Protein AF-A0A7X7BZD9-F1 (afdb_monomer_lite)

Radius of gyration: 18.19 Å; chains: 1; bounding box: 47×53×39 Å

Structure (mmCIF, N/CA/C/O backbone):
data_AF-A0A7X7BZD9-F1
#
_entry.id   AF-A0A7X7BZD9-F1
#
loop_
_atom_site.group_PDB
_atom_site.id
_atom_site.type_symbol
_atom_site.label_atom_id
_atom_site.label_alt_id
_atom_site.label_comp_id
_atom_site.label_asym_id
_atom_site.label_entity_id
_atom_site.label_seq_id
_atom_site.pdbx_PDB_ins_code
_atom_site.Cartn_x
_atom_site.Cartn_y
_atom_site.Cartn_z
_atom_site.occupancy
_atom_site.B_iso_or_equiv
_atom_site.auth_seq_id
_atom_site.auth_comp_id
_atom_site.auth_asym_id
_atom_site.auth_atom_id
_atom_site.pdbx_PDB_model_num
ATOM 1 N N . MET A 1 1 ? -15.450 5.448 -8.451 1.00 58.38 1 MET A N 1
ATOM 2 C CA . MET A 1 1 ? -16.410 5.844 -7.377 1.00 58.38 1 MET A CA 1
ATOM 3 C C . MET A 1 1 ? -17.441 4.762 -7.072 1.00 58.38 1 MET A C 1
ATOM 5 O O . MET A 1 1 ? -17.764 4.602 -5.900 1.00 58.38 1 MET A O 1
ATOM 9 N N . ALA A 1 2 ? -17.947 4.033 -8.075 1.00 68.88 2 ALA A N 1
ATOM 10 C CA . ALA A 1 2 ? -18.807 2.867 -7.854 1.00 68.88 2 ALA A CA 1
ATOM 11 C C . ALA A 1 2 ? -18.083 1.758 -7.066 1.00 68.88 2 ALA A C 1
ATOM 13 O O . ALA A 1 2 ? -18.598 1.333 -6.043 1.00 68.88 2 ALA A O 1
ATOM 14 N N . GLN A 1 3 ? -16.845 1.409 -7.439 1.00 75.12 3 GLN A N 1
ATOM 15 C CA . GLN A 1 3 ? -16.060 0.352 -6.776 1.00 75.12 3 GLN A CA 1
ATOM 16 C C . GLN A 1 3 ? -15.849 0.572 -5.269 1.00 75.12 3 GLN A C 1
ATOM 18 O O . GLN A 1 3 ? -16.188 -0.306 -4.494 1.00 75.12 3 GLN A O 1
ATOM 23 N N . ILE A 1 4 ? -15.400 1.754 -4.817 1.00 77.69 4 ILE A N 1
ATOM 24 C CA . ILE A 1 4 ? -15.255 2.025 -3.366 1.00 77.69 4 ILE A CA 1
ATOM 25 C C . ILE A 1 4 ? -16.592 1.834 -2.633 1.00 77.69 4 ILE A C 1
ATOM 27 O O . ILE A 1 4 ? -16.620 1.267 -1.551 1.00 77.69 4 ILE A O 1
ATOM 31 N N . ARG A 1 5 ? -17.711 2.277 -3.225 1.00 79.94 5 ARG A N 1
ATOM 32 C CA . ARG A 1 5 ? -19.042 2.092 -2.621 1.00 79.94 5 ARG A CA 1
ATOM 33 C C . ARG A 1 5 ? -19.487 0.629 -2.610 1.00 79.94 5 ARG A C 1
ATOM 35 O O . ARG A 1 5 ? -20.261 0.269 -1.733 1.00 79.94 5 ARG A O 1
ATOM 42 N N . ILE A 1 6 ? -19.061 -0.170 -3.588 1.00 82.81 6 ILE A N 1
ATOM 43 C CA . ILE A 1 6 ? -19.308 -1.616 -3.630 1.00 82.81 6 ILE A CA 1
ATOM 44 C C . ILE A 1 6 ? -18.518 -2.284 -2.501 1.00 82.81 6 ILE A C 1
ATOM 46 O O . ILE A 1 6 ? -19.119 -2.957 -1.675 1.00 82.81 6 ILE A O 1
ATOM 50 N N . LEU A 1 7 ? -17.219 -1.990 -2.383 1.00 80.94 7 LEU A N 1
ATOM 51 C CA . LEU A 1 7 ? -16.361 -2.542 -1.329 1.00 80.94 7 LEU A CA 1
ATOM 52 C C . LEU A 1 7 ? -16.814 -2.144 0.086 1.00 80.94 7 LEU A C 1
ATOM 54 O O . LEU A 1 7 ? -16.695 -2.928 1.015 1.00 80.94 7 LEU A O 1
ATOM 58 N N . GLU A 1 8 ? -17.378 -0.948 0.272 1.00 77.75 8 GLU A N 1
ATOM 59 C CA . GLU A 1 8 ? -17.947 -0.536 1.567 1.00 77.75 8 GLU A CA 1
ATOM 60 C C . GLU A 1 8 ? -19.197 -1.324 1.973 1.00 77.75 8 GLU A C 1
ATOM 62 O O . GLU A 1 8 ? -19.512 -1.400 3.162 1.00 77.75 8 GLU A O 1
ATOM 67 N N . LYS A 1 9 ? -19.937 -1.851 0.995 1.00 83.06 9 LYS A N 1
ATOM 68 C CA . LYS A 1 9 ? -21.140 -2.652 1.233 1.00 83.06 9 LYS A CA 1
ATOM 69 C C . LYS A 1 9 ? -20.822 -4.121 1.466 1.00 83.06 9 LYS A C 1
ATOM 71 O O . LYS A 1 9 ? -21.737 -4.859 1.821 1.00 83.06 9 LYS A O 1
ATOM 76 N N . GLU A 1 10 ? -19.572 -4.529 1.266 1.00 84.25 10 GLU A N 1
ATOM 77 C CA . GLU A 1 10 ? -19.201 -5.914 1.474 1.00 84.25 10 GLU A CA 1
ATOM 78 C C . GLU A 1 10 ? -19.194 -6.311 2.946 1.00 84.25 10 GLU A C 1
ATOM 80 O O . GLU A 1 10 ? -18.841 -5.523 3.830 1.00 84.25 10 GLU A O 1
ATOM 85 N N . SER A 1 11 ? -19.572 -7.563 3.203 1.00 86.12 11 SER A N 1
ATOM 86 C CA . SER A 1 11 ? -19.553 -8.137 4.553 1.00 86.12 11 SER A CA 1
ATOM 87 C C . SER A 1 11 ? -18.172 -8.650 4.960 1.00 86.12 11 SER A C 1
ATOM 89 O O . SER A 1 11 ? -17.937 -8.922 6.137 1.00 86.12 11 SER A O 1
ATOM 91 N N . ALA A 1 12 ? -17.252 -8.793 4.002 1.00 91.31 12 ALA A N 1
ATOM 92 C CA . ALA A 1 12 ? -15.887 -9.214 4.274 1.00 91.31 12 ALA A CA 1
ATOM 93 C C . ALA A 1 12 ? -15.144 -8.175 5.135 1.00 91.31 12 ALA A C 1
ATOM 95 O O . ALA A 1 12 ? -15.225 -6.966 4.914 1.00 91.31 12 ALA A O 1
ATOM 96 N N . LYS A 1 13 ? -14.379 -8.659 6.122 1.00 92.38 13 LYS A N 1
ATOM 97 C CA . LYS A 1 13 ? -13.553 -7.811 6.999 1.00 92.38 13 LYS A CA 1
ATOM 98 C C . LYS A 1 13 ? -12.464 -7.075 6.217 1.00 92.38 13 LYS A C 1
ATOM 100 O O . LYS A 1 13 ? -12.200 -5.901 6.468 1.00 92.38 13 LYS A O 1
ATOM 105 N N . ASN A 1 14 ? -11.836 -7.783 5.285 1.00 94.94 14 ASN A N 1
ATOM 106 C CA . ASN A 1 14 ? -10.799 -7.259 4.413 1.00 94.94 14 ASN A CA 1
ATOM 107 C C . ASN A 1 14 ? -11.339 -7.195 2.990 1.00 94.94 14 ASN A C 1
ATOM 109 O O . ASN A 1 14 ? -12.112 -8.056 2.572 1.00 94.94 14 ASN A O 1
ATOM 113 N N . VAL A 1 15 ? -10.908 -6.183 2.253 1.00 94.88 15 VAL A N 1
ATOM 114 C CA . VAL A 1 15 ? -11.287 -5.955 0.864 1.00 94.88 15 VAL A CA 1
ATOM 115 C C . VAL A 1 15 ? -10.041 -5.794 0.012 1.00 94.88 15 VAL A C 1
ATOM 117 O O . VAL A 1 15 ? -9.004 -5.316 0.480 1.00 94.88 15 VAL A O 1
ATOM 120 N N . TYR A 1 16 ? -10.169 -6.168 -1.254 1.00 94.44 16 TYR A N 1
ATOM 121 C CA . TYR A 1 16 ? -9.107 -6.065 -2.237 1.00 94.44 16 TYR A CA 1
ATOM 122 C C . TYR A 1 16 ? -9.576 -5.240 -3.431 1.00 94.44 16 TYR A C 1
ATOM 124 O O . TYR A 1 16 ? -10.654 -5.482 -3.974 1.00 94.44 16 TYR A O 1
ATOM 132 N N . PHE A 1 17 ? -8.778 -4.251 -3.817 1.00 93.19 17 PHE A N 1
ATOM 133 C CA . PHE A 1 17 ? -8.928 -3.542 -5.076 1.00 93.19 17 PHE A CA 1
ATOM 134 C C . PHE A 1 17 ? -7.879 -4.085 -6.043 1.00 93.19 17 PHE A C 1
ATOM 136 O O . PHE A 1 17 ? -6.693 -4.084 -5.720 1.00 93.19 17 PHE A O 1
ATOM 143 N N . SER A 1 18 ? -8.330 -4.529 -7.212 1.00 90.94 18 SER A N 1
ATOM 144 C CA . SER A 1 18 ? -7.484 -5.059 -8.278 1.00 90.94 18 SER A CA 1
ATOM 145 C C . SER A 1 18 ? -7.665 -4.223 -9.532 1.00 90.94 18 SER A C 1
ATOM 147 O O . SER A 1 18 ? -8.798 -3.896 -9.896 1.00 90.94 18 SER A O 1
ATOM 149 N N . GLU A 1 19 ? -6.558 -3.902 -10.185 1.00 90.19 19 GLU A N 1
ATOM 150 C CA . GLU A 1 19 ? -6.539 -3.570 -11.608 1.00 90.19 19 GLU A CA 1
ATOM 151 C C . GLU A 1 19 ? -6.590 -4.877 -12.427 1.00 90.19 19 GLU A C 1
ATOM 153 O O . GLU A 1 19 ? -6.430 -5.972 -11.875 1.00 90.19 19 GLU A O 1
ATOM 158 N N . ASP A 1 20 ? -6.914 -4.779 -13.714 1.00 89.56 20 ASP A N 1
ATOM 159 C CA . ASP A 1 20 ? -7.098 -5.909 -14.639 1.00 89.56 20 ASP A CA 1
ATOM 160 C C . ASP A 1 20 ? -5.796 -6.363 -15.322 1.00 89.56 20 ASP A C 1
ATOM 162 O O . ASP A 1 20 ? -5.790 -7.339 -16.067 1.00 89.56 20 ASP A O 1
ATOM 166 N N . ASP A 1 21 ? -4.684 -5.692 -15.028 1.00 89.19 21 ASP A N 1
ATOM 167 C CA . ASP A 1 21 ? -3.367 -5.878 -15.637 1.00 89.19 21 ASP A CA 1
ATOM 168 C C . ASP A 1 21 ? -2.317 -6.436 -14.655 1.00 89.19 21 ASP A C 1
ATOM 170 O O . ASP A 1 21 ? -1.112 -6.254 -14.845 1.00 89.19 21 ASP A O 1
ATOM 174 N N . TYR A 1 22 ? -2.762 -7.142 -13.609 1.00 90.19 22 TYR A N 1
ATOM 175 C CA . TYR A 1 22 ? -1.898 -7.794 -12.623 1.00 90.19 22 TYR A CA 1
ATOM 176 C C . TYR A 1 22 ? -1.909 -9.319 -12.745 1.00 90.19 22 TYR A C 1
ATOM 178 O O . TYR A 1 22 ? -2.960 -9.945 -12.881 1.00 90.19 22 TYR A O 1
ATOM 186 N N . TYR A 1 23 ? -0.731 -9.921 -12.591 1.00 89.62 23 TYR A N 1
ATOM 187 C CA . TYR A 1 23 ? -0.554 -11.363 -12.440 1.00 89.62 23 TYR A CA 1
ATOM 188 C C . TYR A 1 23 ? 0.074 -11.692 -11.094 1.00 89.62 23 TYR A C 1
ATOM 190 O O . TYR A 1 23 ? 1.052 -11.066 -10.695 1.00 89.62 23 TYR A O 1
ATOM 198 N N . TYR A 1 24 ? -0.467 -12.683 -10.396 1.00 91.25 24 TYR A N 1
ATOM 199 C CA . TYR A 1 24 ? -0.154 -12.952 -8.996 1.00 91.25 24 TYR A CA 1
ATOM 200 C C . TYR A 1 24 ? 0.584 -14.270 -8.828 1.00 91.25 24 TYR A C 1
ATOM 202 O O . TYR A 1 24 ? 0.243 -15.259 -9.471 1.00 91.25 24 TYR A O 1
ATOM 210 N N . LYS A 1 25 ? 1.521 -14.307 -7.879 1.00 91.88 25 LYS A N 1
ATOM 211 C CA . LYS A 1 25 ? 1.990 -15.576 -7.322 1.00 91.88 25 LYS A CA 1
ATOM 212 C C . LYS A 1 25 ? 0.838 -16.329 -6.640 1.00 91.88 25 LYS A C 1
ATOM 214 O O . LYS A 1 25 ? -0.039 -15.664 -6.071 1.00 91.88 25 LYS A O 1
ATOM 219 N N . PRO A 1 26 ? 0.864 -17.673 -6.603 1.00 92.12 26 PRO A N 1
ATOM 220 C CA . PRO A 1 26 ? -0.171 -18.471 -5.942 1.00 92.12 26 PRO A CA 1
ATOM 221 C C . PRO A 1 26 ? -0.456 -18.036 -4.494 1.00 92.12 26 PRO A C 1
ATOM 223 O O . PRO A 1 26 ? -1.610 -17.934 -4.084 1.00 92.12 26 PRO A O 1
ATOM 226 N N . GLU A 1 27 ? 0.586 -17.699 -3.733 1.00 94.56 27 GLU A N 1
ATOM 227 C CA . GLU A 1 27 ? 0.500 -17.296 -2.327 1.00 94.56 27 GLU A CA 1
ATOM 228 C C . GLU A 1 27 ? 0.250 -15.791 -2.103 1.00 94.56 27 GLU A C 1
ATOM 230 O O . GLU A 1 27 ? 0.171 -15.342 -0.958 1.00 94.56 27 GLU A O 1
ATOM 235 N N . ALA A 1 28 ? 0.124 -14.975 -3.158 1.00 95.31 28 ALA A N 1
ATOM 236 C CA . ALA A 1 28 ? 0.143 -13.512 -3.043 1.00 95.31 28 ALA A CA 1
ATOM 237 C C . ALA A 1 28 ? -0.968 -12.950 -2.139 1.00 95.31 28 ALA A C 1
ATOM 239 O O . ALA A 1 28 ? -0.718 -12.087 -1.292 1.00 95.31 28 ALA A O 1
ATOM 240 N N . LEU A 1 29 ? -2.204 -13.432 -2.310 1.00 96.25 29 LEU A N 1
ATOM 241 C CA . LEU A 1 29 ? -3.346 -12.988 -1.506 1.00 96.25 29 LEU A CA 1
ATOM 242 C C . LEU A 1 29 ? -3.219 -13.450 -0.051 1.00 96.25 29 LEU A C 1
ATOM 244 O O . LEU A 1 29 ? -3.520 -12.676 0.856 1.00 96.25 29 LEU A O 1
ATOM 248 N N . GLU A 1 30 ? -2.743 -14.676 0.179 1.00 96.81 30 GLU A N 1
ATOM 249 C CA . GLU A 1 30 ? -2.520 -15.216 1.523 1.00 96.81 30 GLU A CA 1
ATOM 250 C C . GLU A 1 30 ? -1.449 -14.411 2.267 1.00 96.81 30 GLU A C 1
ATOM 252 O O . GLU A 1 30 ? -1.690 -13.958 3.386 1.00 96.81 30 GLU A O 1
ATOM 257 N N . ALA A 1 31 ? -0.321 -14.132 1.610 1.00 97.31 31 ALA A N 1
ATOM 258 C CA . ALA A 1 31 ? 0.756 -13.317 2.158 1.00 97.31 31 ALA A CA 1
ATOM 259 C C . ALA A 1 31 ? 0.285 -11.901 2.531 1.00 97.31 31 ALA A C 1
ATOM 261 O O . ALA A 1 31 ? 0.603 -11.397 3.610 1.00 97.31 31 ALA A O 1
ATOM 262 N N . MET A 1 32 ? -0.511 -11.260 1.666 1.00 97.88 32 MET A N 1
ATOM 263 C CA . MET A 1 32 ? -1.096 -9.946 1.952 1.00 97.88 32 MET A CA 1
ATOM 264 C C . MET A 1 32 ? -2.083 -9.989 3.124 1.00 97.88 32 MET A C 1
ATOM 266 O O . MET A 1 32 ? -2.055 -9.094 3.970 1.00 97.88 32 MET A O 1
ATOM 270 N N . MET A 1 33 ? -2.938 -11.014 3.204 1.00 96.88 33 MET A N 1
ATOM 271 C CA . MET A 1 33 ? -3.889 -11.174 4.310 1.00 96.88 33 MET A CA 1
ATOM 272 C C . MET A 1 33 ? -3.187 -11.424 5.649 1.00 96.88 33 MET A C 1
ATOM 274 O O . MET A 1 33 ? -3.571 -10.816 6.652 1.00 96.88 33 MET A O 1
ATOM 278 N N . ASP A 1 34 ? -2.160 -12.280 5.663 1.00 96.62 34 ASP A N 1
ATOM 279 C CA . ASP A 1 34 ? -1.327 -12.551 6.839 1.00 96.62 34 ASP A CA 1
ATOM 280 C C . ASP A 1 34 ? -0.691 -11.258 7.351 1.00 96.62 34 ASP A C 1
ATOM 282 O O . ASP A 1 34 ? -0.855 -10.895 8.518 1.00 96.62 34 ASP A O 1
ATOM 286 N N . PHE A 1 35 ? -0.063 -10.485 6.463 1.00 97.38 35 PHE A N 1
ATOM 287 C CA . PHE A 1 35 ? 0.595 -9.245 6.857 1.00 97.38 35 PHE A CA 1
ATOM 288 C C . PHE A 1 35 ? -0.390 -8.152 7.302 1.00 97.38 35 PHE A C 1
ATOM 290 O O . PHE A 1 35 ? -0.139 -7.456 8.290 1.00 97.38 35 PHE A O 1
ATOM 297 N N . LEU A 1 36 ? -1.550 -8.034 6.644 1.00 96.88 36 LEU A N 1
ATOM 298 C CA . LEU A 1 36 ? -2.609 -7.085 7.011 1.00 96.88 36 LEU A CA 1
ATOM 299 C C . LEU A 1 36 ? -3.231 -7.386 8.390 1.00 96.88 36 LEU A C 1
ATOM 301 O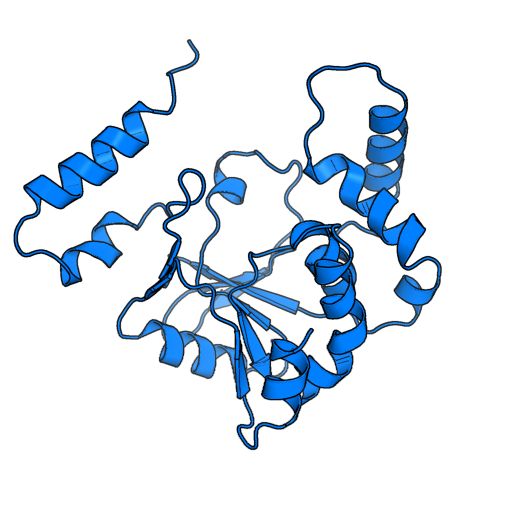 O . LEU A 1 36 ? -3.830 -6.503 9.004 1.00 96.88 36 LEU A O 1
ATOM 305 N N . SER A 1 37 ? -3.075 -8.605 8.922 1.00 94.75 37 SER A N 1
ATOM 306 C CA . SER A 1 37 ? -3.522 -8.941 10.283 1.00 94.75 37 SER A CA 1
ATOM 307 C C . SER A 1 37 ? -2.783 -8.146 11.376 1.00 94.75 37 SER A C 1
ATOM 309 O O . SER A 1 37 ? -3.291 -7.985 12.494 1.00 94.75 37 SER A O 1
ATOM 311 N N . ASN A 1 38 ? -1.612 -7.587 11.055 1.00 92.31 38 ASN A N 1
ATOM 312 C CA . ASN A 1 38 ? -0.865 -6.700 11.932 1.00 92.31 38 ASN A CA 1
ATOM 313 C C . ASN A 1 38 ? -1.581 -5.347 12.080 1.00 92.31 38 ASN A C 1
ATOM 315 O O . ASN A 1 38 ? -1.682 -4.572 11.135 1.00 92.31 38 ASN A O 1
ATOM 319 N N . LYS A 1 39 ? -1.984 -4.993 13.310 1.00 86.56 39 LYS A N 1
ATOM 320 C CA . LYS A 1 39 ? -2.710 -3.742 13.623 1.00 86.56 39 LYS A CA 1
ATOM 321 C C . LYS A 1 39 ? -1.979 -2.445 13.232 1.00 86.56 39 LYS A C 1
ATOM 323 O O . LYS A 1 39 ? -2.582 -1.377 13.288 1.00 86.56 39 LYS A O 1
ATOM 328 N N . LYS A 1 40 ? -0.685 -2.506 12.901 1.00 90.75 40 LYS A N 1
ATOM 329 C CA . LYS A 1 40 ? 0.108 -1.359 12.424 1.00 90.75 40 LYS A CA 1
ATOM 330 C C . LYS A 1 40 ? 0.032 -1.152 10.906 1.00 90.75 40 LYS A C 1
ATOM 332 O O . LYS A 1 40 ? 0.614 -0.185 10.419 1.00 90.75 40 LYS A O 1
ATOM 337 N N . VAL A 1 41 ? -0.629 -2.050 10.177 1.00 96.38 41 VAL A N 1
ATOM 338 C CA . VAL A 1 41 ? -0.712 -2.063 8.715 1.00 96.38 41 VAL A CA 1
ATOM 339 C C . VAL A 1 41 ? -2.108 -1.621 8.288 1.00 96.38 41 VAL A C 1
ATOM 341 O O . VAL A 1 41 ? -3.109 -2.202 8.692 1.00 96.38 41 VAL A O 1
ATOM 344 N N . ASP A 1 42 ? -2.173 -0.571 7.471 1.00 97.94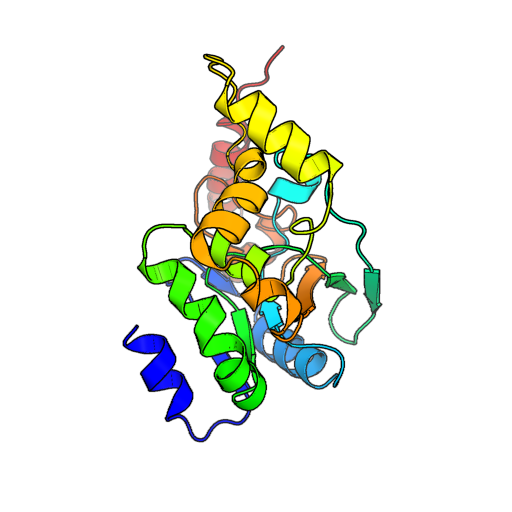 42 ASP A N 1
ATOM 345 C CA . ASP A 1 42 ? -3.433 -0.042 6.940 1.00 97.94 42 ASP A CA 1
ATOM 346 C C . ASP A 1 42 ? -3.704 -0.541 5.524 1.00 97.94 42 ASP A C 1
ATOM 348 O O . ASP A 1 42 ? -4.819 -0.959 5.211 1.00 97.94 42 ASP A O 1
ATOM 352 N N . PHE A 1 43 ? -2.682 -0.495 4.672 1.00 98.19 43 PHE A N 1
ATOM 353 C CA . PHE A 1 43 ? -2.751 -0.902 3.277 1.00 98.19 43 PHE A CA 1
ATOM 354 C C . PHE A 1 43 ? -1.555 -1.769 2.907 1.00 98.19 43 PHE A C 1
ATOM 356 O O . PHE A 1 43 ? -0.426 -1.500 3.332 1.00 98.19 43 PHE A O 1
ATOM 363 N N . VAL A 1 44 ? -1.801 -2.756 2.051 1.00 97.69 44 VAL A N 1
ATOM 364 C CA . VAL A 1 44 ? -0.765 -3.578 1.418 1.00 97.69 44 VAL A CA 1
ATOM 365 C C . VAL A 1 44 ? -0.983 -3.606 -0.091 1.00 97.69 44 VAL A C 1
ATOM 367 O O . VAL A 1 44 ? -2.117 -3.649 -0.554 1.00 97.69 44 VAL A O 1
ATOM 370 N N . THR A 1 45 ? 0.090 -3.558 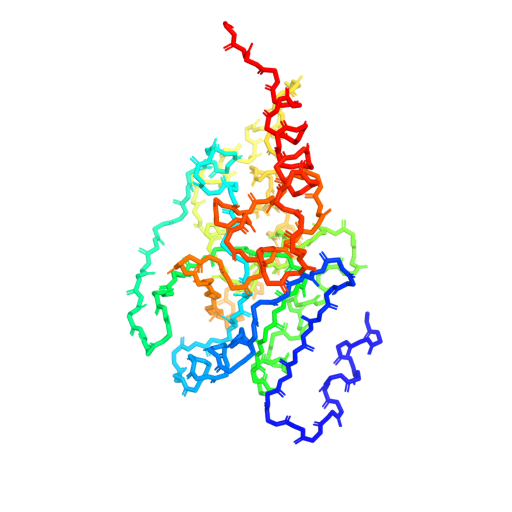-0.867 1.00 96.88 45 THR A N 1
ATOM 371 C CA . THR A 1 45 ? 0.089 -3.718 -2.330 1.00 96.88 45 THR A CA 1
ATOM 372 C C . THR A 1 45 ? 0.916 -4.948 -2.692 1.00 96.88 45 THR A C 1
ATOM 374 O O . THR A 1 45 ? 1.850 -5.244 -1.952 1.00 96.88 45 THR A O 1
ATOM 377 N N . PRO A 1 46 ? 0.630 -5.671 -3.788 1.00 95.62 46 PRO A N 1
ATOM 378 C CA . PRO A 1 46 ? 1.388 -6.867 -4.156 1.00 95.62 46 PRO A CA 1
ATOM 379 C C . PRO A 1 46 ? 2.696 -6.570 -4.914 1.00 95.62 46 PRO A C 1
ATOM 381 O O . PRO A 1 46 ? 3.521 -7.470 -5.060 1.00 95.62 46 PRO A O 1
ATOM 384 N N . LEU A 1 47 ? 2.882 -5.344 -5.418 1.00 92.62 47 LEU A N 1
ATOM 385 C CA . LEU A 1 47 ? 3.990 -4.991 -6.312 1.00 92.62 47 LEU A CA 1
ATOM 386 C C . LEU A 1 47 ? 5.140 -4.289 -5.584 1.00 92.62 47 LEU A C 1
ATOM 388 O O . LEU A 1 47 ? 4.922 -3.256 -4.948 1.00 92.62 47 LEU A O 1
ATOM 392 N N . ASP A 1 48 ? 6.362 -4.804 -5.748 1.00 90.69 48 ASP A N 1
ATOM 393 C CA . ASP A 1 48 ? 7.598 -4.065 -5.451 1.00 90.69 48 ASP A CA 1
ATOM 394 C C . ASP A 1 48 ? 7.947 -3.151 -6.635 1.00 90.69 48 ASP A C 1
ATOM 396 O O . ASP A 1 48 ? 8.456 -3.610 -7.659 1.00 90.69 48 ASP A O 1
ATOM 400 N N . HIS A 1 49 ? 7.631 -1.858 -6.520 1.00 83.88 49 HIS A N 1
ATOM 401 C CA . HIS A 1 49 ? 7.730 -0.929 -7.649 1.00 83.88 49 HIS A CA 1
ATOM 402 C C . HIS A 1 49 ? 9.189 -0.674 -8.093 1.00 83.88 49 HIS A C 1
ATOM 404 O O . HIS A 1 49 ? 10.007 -0.224 -7.280 1.00 83.88 49 HIS A O 1
ATOM 410 N N . PRO A 1 50 ? 9.532 -0.874 -9.387 1.00 77.12 50 PRO A N 1
ATOM 411 C CA . PRO A 1 50 ? 10.891 -0.657 -9.903 1.00 77.12 50 PRO A CA 1
ATOM 412 C C . PRO A 1 50 ? 11.379 0.793 -9.831 1.00 77.12 50 PRO A C 1
ATOM 414 O O . PRO A 1 50 ? 12.584 1.047 -9.751 1.00 77.12 50 PRO A O 1
ATOM 417 N N . ASP A 1 51 ? 10.453 1.755 -9.866 1.00 73.69 51 ASP A N 1
ATOM 418 C CA . ASP A 1 51 ? 10.728 3.198 -9.843 1.00 73.69 51 ASP A CA 1
ATOM 419 C C . ASP A 1 51 ? 11.568 3.627 -8.625 1.00 73.69 51 ASP A C 1
ATOM 421 O O . ASP A 1 51 ? 12.348 4.585 -8.706 1.00 73.69 51 ASP A O 1
ATOM 425 N N . ARG A 1 52 ? 11.482 2.861 -7.530 1.00 73.44 52 ARG A N 1
ATOM 426 C CA . ARG A 1 52 ? 12.292 3.016 -6.320 1.00 73.44 52 ARG A CA 1
ATOM 427 C C . ARG A 1 52 ? 13.758 2.660 -6.503 1.00 73.44 52 ARG A C 1
ATOM 429 O O . ARG A 1 52 ? 14.598 3.239 -5.828 1.00 73.44 52 ARG A O 1
ATOM 436 N N . TYR A 1 53 ? 14.097 1.730 -7.381 1.00 75.75 53 TYR A N 1
ATOM 437 C CA . TYR A 1 53 ? 15.490 1.315 -7.570 1.00 75.75 53 TYR A CA 1
ATOM 438 C C . TYR A 1 53 ? 16.181 2.123 -8.670 1.00 75.75 53 TYR A C 1
ATOM 440 O O . TYR A 1 53 ? 17.397 2.282 -8.657 1.00 75.75 53 TYR A O 1
ATOM 448 N N . ILE A 1 54 ? 15.399 2.680 -9.598 1.00 66.56 54 ILE A N 1
ATOM 449 C CA . ILE A 1 54 ? 15.901 3.343 -10.811 1.00 66.56 54 ILE A CA 1
ATOM 450 C C . ILE A 1 54 ? 16.058 4.870 -10.609 1.00 66.56 54 ILE A C 1
ATOM 452 O O . ILE A 1 54 ? 16.455 5.592 -11.518 1.00 66.56 54 ILE A O 1
ATOM 456 N N . GLY A 1 55 ? 15.774 5.396 -9.410 1.00 56.62 55 GLY A N 1
ATOM 457 C CA . GLY A 1 55 ? 15.979 6.815 -9.083 1.00 56.62 55 GLY A CA 1
ATOM 458 C C . GLY A 1 55 ? 14.983 7.774 -9.750 1.00 56.62 55 GLY A C 1
ATOM 459 O O . GLY A 1 55 ? 15.213 8.981 -9.785 1.00 56.62 55 GLY A O 1
ATOM 460 N N . ALA A 1 56 ? 13.852 7.271 -10.259 1.00 52.97 56 ALA A N 1
ATOM 461 C CA . ALA A 1 56 ? 12.850 8.089 -10.949 1.00 52.97 56 ALA A CA 1
ATOM 462 C C . ALA A 1 56 ? 12.123 9.079 -10.009 1.00 52.97 56 ALA A C 1
ATOM 464 O O . ALA A 1 56 ? 11.563 10.082 -10.465 1.00 52.97 56 ALA A O 1
ATOM 465 N N . VAL A 1 57 ? 12.153 8.826 -8.692 1.00 54.03 57 VAL A N 1
ATOM 466 C CA . VAL A 1 57 ? 11.456 9.612 -7.662 1.00 54.03 57 VAL A CA 1
ATOM 467 C C . VAL A 1 57 ? 12.431 10.059 -6.562 1.00 54.03 57 VAL A C 1
ATOM 469 O O . VAL A 1 57 ? 12.498 9.494 -5.474 1.00 54.03 57 VAL A O 1
ATOM 472 N N . GLU A 1 58 ? 13.200 11.120 -6.811 1.00 57.34 58 GLU A N 1
ATOM 473 C CA . GLU A 1 58 ? 14.132 11.659 -5.810 1.00 57.34 58 GLU A CA 1
ATOM 474 C C . GLU A 1 58 ? 13.477 12.530 -4.718 1.00 57.34 58 GLU A C 1
ATOM 476 O O . GLU A 1 58 ? 12.600 13.356 -5.011 1.00 57.34 58 GLU A O 1
ATOM 481 N N . PRO A 1 59 ? 14.011 12.520 -3.478 1.00 56.16 59 PRO A N 1
ATOM 482 C CA . PRO A 1 59 ? 14.558 11.363 -2.765 1.00 56.16 59 PRO A CA 1
ATOM 483 C C . PRO A 1 59 ? 13.438 10.486 -2.194 1.00 56.16 59 PRO A C 1
ATOM 485 O O . PRO A 1 59 ? 12.462 11.001 -1.640 1.00 56.16 59 PRO A O 1
ATOM 488 N N . ILE A 1 60 ? 13.614 9.172 -2.298 1.00 63.53 60 ILE A N 1
ATOM 489 C CA . ILE A 1 60 ? 12.738 8.154 -1.708 1.00 63.53 60 ILE A CA 1
ATOM 490 C C . ILE A 1 60 ? 12.590 8.449 -0.215 1.00 63.53 60 ILE A C 1
ATOM 492 O O . ILE A 1 60 ? 13.574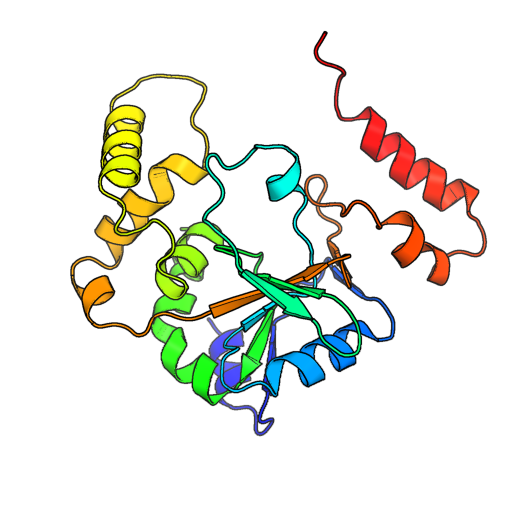 8.736 0.476 1.00 63.53 60 ILE A O 1
ATOM 496 N N . ALA A 1 61 ? 11.355 8.447 0.290 1.00 67.44 61 ALA A N 1
ATOM 497 C CA . ALA A 1 61 ? 11.142 8.672 1.714 1.00 67.44 61 ALA A CA 1
ATOM 498 C C . ALA A 1 61 ? 11.859 7.582 2.528 1.00 67.44 61 ALA A C 1
ATOM 500 O O . ALA A 1 61 ? 11.902 6.425 2.112 1.00 67.44 61 ALA A O 1
ATOM 501 N N . LYS A 1 62 ? 12.377 7.928 3.718 1.00 77.19 62 LYS A N 1
ATOM 502 C CA . LYS A 1 62 ? 12.873 6.908 4.656 1.00 77.19 62 LYS A CA 1
ATOM 503 C C . LYS A 1 62 ? 11.807 5.821 4.814 1.00 77.19 62 LYS A C 1
ATOM 505 O O . LYS A 1 62 ? 10.632 6.147 5.046 1.00 77.19 62 LYS A O 1
ATOM 510 N N . SER A 1 63 ? 12.241 4.574 4.671 1.00 85.25 63 SER A N 1
ATOM 511 C CA . SER A 1 63 ? 11.399 3.398 4.808 1.00 85.25 63 SER A CA 1
ATOM 512 C C . SER A 1 63 ? 11.883 2.493 5.941 1.00 85.25 63 SER A C 1
ATOM 514 O O . SER A 1 63 ? 13.059 2.458 6.296 1.00 85.25 63 SER A O 1
ATOM 516 N N . SER A 1 64 ? 10.933 1.820 6.563 1.00 92.12 64 SER A N 1
ATOM 517 C CA . SER A 1 64 ? 11.040 0.745 7.524 1.00 92.12 64 SER A CA 1
ATOM 518 C C . SER A 1 64 ? 10.765 -0.570 6.810 1.00 92.12 64 SER A C 1
ATOM 520 O O . SER A 1 64 ? 9.989 -0.631 5.855 1.00 92.12 64 SER A O 1
ATOM 522 N N . VAL A 1 65 ? 11.393 -1.626 7.312 1.00 94.62 65 VAL A N 1
ATOM 523 C CA . VAL A 1 65 ? 11.190 -2.991 6.838 1.00 94.62 65 VAL A CA 1
ATOM 524 C C . VAL A 1 65 ? 10.634 -3.822 7.986 1.00 94.62 65 VAL A C 1
ATOM 526 O O . VAL A 1 65 ? 11.101 -3.709 9.119 1.00 94.62 65 VAL A O 1
ATOM 529 N N . MET A 1 66 ? 9.627 -4.639 7.697 1.00 95.69 66 MET A N 1
ATOM 530 C CA . MET A 1 66 ? 9.094 -5.655 8.597 1.00 95.69 66 MET A CA 1
ATOM 531 C C . MET A 1 66 ? 9.318 -7.034 7.988 1.00 95.69 66 MET A C 1
ATOM 533 O O . MET A 1 66 ? 9.106 -7.238 6.796 1.00 95.69 66 MET A O 1
ATOM 537 N N . ILE A 1 67 ? 9.736 -7.984 8.814 1.00 94.56 67 ILE A N 1
ATOM 538 C CA . ILE A 1 67 ? 9.901 -9.384 8.424 1.00 94.56 67 ILE A CA 1
ATOM 539 C C . ILE A 1 67 ? 8.604 -10.116 8.776 1.00 94.56 67 ILE A C 1
ATOM 541 O O . ILE A 1 67 ? 8.059 -9.913 9.862 1.00 94.56 67 ILE A O 1
ATOM 545 N N . SER A 1 68 ? 8.097 -10.933 7.854 1.00 92.56 68 SER A N 1
ATOM 546 C CA . SER A 1 68 ? 6.887 -11.744 8.036 1.00 92.56 68 SER A CA 1
ATOM 547 C C . SER A 1 68 ? 7.129 -13.185 7.583 1.00 92.56 68 SER A C 1
ATOM 549 O O . SER A 1 68 ? 8.230 -13.519 7.149 1.00 92.56 68 SER A O 1
ATOM 551 N N . ARG A 1 69 ? 6.095 -14.029 7.660 1.00 93.06 69 ARG A N 1
ATOM 552 C CA . ARG A 1 69 ? 6.155 -15.439 7.261 1.00 93.06 69 ARG A CA 1
ATOM 553 C C . ARG A 1 69 ? 6.507 -15.643 5.782 1.00 93.06 69 ARG A C 1
ATOM 555 O O . ARG A 1 69 ? 7.264 -16.556 5.479 1.00 93.06 69 ARG A O 1
ATOM 562 N N . TYR A 1 70 ? 5.944 -14.833 4.885 1.00 94.12 70 TYR A N 1
ATOM 563 C CA . TYR A 1 70 ? 6.042 -15.058 3.433 1.00 94.12 70 TYR A CA 1
ATOM 564 C C . TYR A 1 70 ? 7.175 -14.262 2.787 1.00 94.12 70 TYR A C 1
ATOM 566 O O . TYR A 1 70 ? 7.859 -14.753 1.894 1.00 94.12 70 TYR A O 1
ATOM 574 N N . CYS A 1 71 ? 7.376 -13.019 3.223 1.00 94.38 71 CYS A N 1
ATOM 575 C CA . CYS A 1 71 ? 8.398 -12.137 2.670 1.00 94.38 71 CYS A CA 1
ATOM 576 C C . CYS A 1 71 ? 8.750 -10.998 3.634 1.00 94.38 71 CYS A C 1
ATOM 578 O O . CYS A 1 71 ? 8.188 -10.860 4.730 1.00 94.38 71 CYS A O 1
ATOM 580 N N . HIS A 1 72 ? 9.678 -10.147 3.206 1.00 96.19 72 HIS A N 1
ATOM 581 C CA . HIS A 1 72 ? 9.886 -8.849 3.831 1.00 96.19 72 HIS A CA 1
ATOM 582 C C . HIS A 1 72 ? 8.885 -7.843 3.270 1.00 96.19 72 HIS A C 1
ATOM 584 O O . HIS A 1 72 ? 8.498 -7.918 2.108 1.00 96.19 72 HIS A O 1
ATOM 590 N N . TRP A 1 73 ? 8.483 -6.889 4.096 1.00 96.62 73 TRP A N 1
ATOM 591 C CA . TRP A 1 73 ? 7.573 -5.816 3.727 1.00 96.62 73 TRP A CA 1
ATOM 592 C C . TRP A 1 73 ? 8.251 -4.487 3.971 1.00 96.62 73 TRP A C 1
ATOM 594 O O . TRP A 1 73 ? 8.840 -4.273 5.028 1.00 96.62 73 TRP A O 1
ATOM 604 N N . ARG A 1 74 ? 8.142 -3.576 3.015 1.00 94.50 74 ARG A N 1
ATOM 605 C CA . ARG A 1 74 ? 8.688 -2.224 3.107 1.00 94.50 74 ARG A CA 1
ATOM 606 C C . ARG A 1 74 ? 7.558 -1.213 3.100 1.00 94.50 74 ARG A C 1
ATOM 608 O O . ARG A 1 74 ? 6.651 -1.323 2.277 1.00 94.50 74 ARG A O 1
ATOM 615 N N . ASP A 1 75 ? 7.634 -0.205 3.962 1.00 93.50 75 ASP A N 1
ATOM 616 C CA . ASP A 1 75 ? 6.672 0.890 3.911 1.00 93.50 75 ASP A CA 1
ATOM 617 C C . ASP A 1 75 ? 7.017 1.893 2.802 1.00 93.50 75 ASP A C 1
ATOM 619 O O . ASP A 1 75 ? 8.174 2.249 2.560 1.00 93.50 75 ASP A O 1
ATOM 623 N N . VAL A 1 76 ? 5.985 2.379 2.124 1.00 90.81 76 VAL A N 1
ATOM 624 C CA . VAL A 1 76 ? 6.119 3.147 0.888 1.00 90.81 76 VAL A CA 1
ATOM 625 C C . VAL A 1 76 ? 5.160 4.331 0.839 1.00 90.81 76 VAL A C 1
ATOM 627 O O . VAL A 1 76 ? 4.182 4.412 1.579 1.00 90.81 76 VAL A O 1
ATOM 630 N N . GLU A 1 77 ? 5.486 5.323 0.012 1.00 87.56 77 GLU A N 1
ATOM 631 C CA . GLU A 1 77 ? 4.686 6.542 -0.164 1.00 87.56 77 GLU A CA 1
ATOM 632 C C . GLU A 1 77 ? 3.538 6.415 -1.162 1.00 87.56 77 GLU A C 1
ATOM 634 O O . GLU A 1 77 ? 2.581 7.186 -1.066 1.00 87.56 77 GLU A O 1
ATOM 639 N N . ASN A 1 78 ? 3.633 5.476 -2.099 1.00 87.38 78 ASN A N 1
ATOM 640 C CA . ASN A 1 78 ? 2.721 5.316 -3.223 1.00 87.38 78 ASN A CA 1
ATOM 641 C C . ASN A 1 78 ? 2.687 3.864 -3.717 1.00 87.38 78 ASN A C 1
ATOM 643 O O . ASN A 1 78 ? 3.608 3.086 -3.469 1.00 87.38 78 ASN A O 1
ATOM 647 N N . SER A 1 79 ? 1.601 3.546 -4.415 1.00 90.12 79 SER A N 1
ATOM 648 C CA . SER A 1 79 ? 1.419 2.359 -5.247 1.00 90.12 79 SER A CA 1
ATOM 649 C C . SER A 1 79 ? 0.463 2.708 -6.399 1.00 90.12 79 SER A C 1
ATOM 651 O O . SER A 1 79 ? -0.008 3.847 -6.473 1.00 90.12 79 SER A O 1
ATOM 653 N N . CYS A 1 80 ? 0.139 1.734 -7.245 1.00 90.00 80 CYS A N 1
ATOM 654 C CA . CYS A 1 80 ? -0.980 1.806 -8.182 1.00 90.00 80 CYS A CA 1
ATOM 655 C C . CYS A 1 80 ? -2.325 1.666 -7.446 1.00 90.00 80 CYS A C 1
ATOM 657 O O . CYS A 1 80 ? -2.396 1.746 -6.208 1.00 90.00 80 CYS A O 1
ATOM 659 N N . CYS A 1 81 ? -3.415 1.492 -8.194 1.00 91.31 81 CYS A N 1
ATOM 660 C CA . CYS A 1 81 ? -4.734 1.279 -7.609 1.00 91.31 81 CYS A CA 1
ATOM 661 C C . CYS A 1 81 ? -4.951 -0.150 -7.103 1.00 91.31 81 CYS A C 1
ATOM 663 O O . CYS A 1 81 ? -5.956 -0.384 -6.447 1.00 91.31 81 CYS A O 1
ATOM 665 N N . THR A 1 82 ? -3.996 -1.057 -7.280 1.00 93.69 82 THR A N 1
ATOM 666 C CA . THR A 1 82 ? -4.048 -2.425 -6.755 1.00 93.69 82 THR A CA 1
ATOM 667 C C . THR A 1 82 ? -3.559 -2.530 -5.299 1.00 93.69 82 THR A C 1
ATOM 669 O O . THR A 1 82 ? -2.369 -2.374 -5.016 1.00 93.69 82 THR A O 1
ATOM 672 N N . PHE A 1 83 ? -4.468 -2.789 -4.346 1.00 96.19 83 PHE A N 1
ATOM 673 C CA . PHE A 1 83 ? -4.157 -2.880 -2.907 1.00 96.19 83 PHE A CA 1
ATOM 674 C C . PHE A 1 83 ? -5.212 -3.641 -2.079 1.00 96.19 83 PHE A C 1
ATOM 676 O O . PHE A 1 83 ? -6.390 -3.689 -2.425 1.00 96.19 83 PHE A O 1
ATOM 683 N N . MET A 1 84 ? -4.811 -4.166 -0.918 1.00 97.25 84 MET A N 1
ATOM 684 C CA . MET A 1 84 ? -5.685 -4.744 0.111 1.00 97.25 84 MET A CA 1
ATOM 685 C C . MET A 1 84 ? -5.745 -3.852 1.355 1.00 97.25 84 MET A C 1
ATOM 687 O O . MET A 1 84 ? -4.760 -3.208 1.723 1.00 97.25 84 MET A O 1
ATOM 691 N N . THR A 1 85 ? -6.898 -3.827 2.023 1.00 97.38 85 THR A N 1
ATOM 692 C CA . THR A 1 85 ? -7.093 -3.109 3.291 1.00 97.38 85 THR A CA 1
ATOM 693 C C . THR A 1 85 ? -8.249 -3.698 4.103 1.00 97.38 85 THR A C 1
ATOM 695 O O . THR A 1 85 ? -9.044 -4.482 3.584 1.00 97.38 85 THR A O 1
ATOM 698 N N . SER A 1 86 ? -8.366 -3.316 5.376 1.00 95.50 86 SER A N 1
ATOM 699 C CA . SER A 1 86 ? -9.573 -3.601 6.156 1.00 95.50 86 SER A CA 1
ATOM 700 C C . SER A 1 86 ? -10.713 -2.670 5.737 1.00 95.50 86 SER A C 1
ATOM 702 O O . SER A 1 86 ? -10.495 -1.536 5.300 1.00 95.50 86 SER A O 1
ATOM 704 N N . ARG A 1 87 ? -11.954 -3.119 5.898 1.00 93.06 87 ARG A N 1
ATOM 705 C CA . ARG A 1 87 ? -13.141 -2.307 5.614 1.00 93.06 87 ARG A CA 1
ATOM 706 C C . ARG A 1 87 ? -13.215 -1.075 6.523 1.00 93.06 87 ARG A C 1
ATOM 708 O O . ARG A 1 87 ? -13.637 -0.004 6.083 1.00 93.06 87 ARG A O 1
ATOM 715 N N . GLU A 1 88 ? -12.770 -1.200 7.772 1.00 93.00 88 GLU A N 1
ATOM 716 C CA . GLU A 1 88 ? -12.669 -0.089 8.719 1.00 93.00 88 GLU A CA 1
ATOM 717 C C . GLU A 1 88 ? -11.691 0.976 8.200 1.00 93.00 88 GLU A C 1
ATOM 719 O O . GLU A 1 88 ? -12.060 2.145 8.058 1.00 93.00 88 GLU A O 1
ATOM 724 N N . THR A 1 89 ? -10.483 0.559 7.807 1.00 95.75 89 THR A N 1
ATOM 725 C CA . THR A 1 89 ? -9.481 1.448 7.208 1.00 95.75 89 THR A CA 1
ATOM 726 C C . THR A 1 89 ? -9.988 2.070 5.904 1.00 95.75 89 THR A C 1
ATOM 728 O O . THR A 1 89 ? -9.805 3.272 5.694 1.00 95.75 89 THR A O 1
ATOM 731 N N . LEU A 1 90 ? -10.677 1.308 5.045 1.00 94.31 90 LEU A N 1
ATOM 732 C CA . LEU A 1 90 ? -11.280 1.823 3.811 1.00 94.31 90 LEU A CA 1
ATOM 733 C C . LEU A 1 90 ? -12.266 2.966 4.100 1.00 94.31 90 LEU A C 1
ATOM 735 O O . LEU A 1 90 ? -12.222 4.006 3.434 1.00 94.31 90 LEU A O 1
ATOM 739 N N . SER A 1 91 ? -13.137 2.788 5.096 1.00 92.06 91 SER A N 1
ATOM 740 C CA . SER A 1 91 ? -14.138 3.783 5.497 1.00 92.06 91 SER A CA 1
ATOM 741 C C . SER A 1 91 ? -13.481 5.091 5.956 1.00 92.06 91 SER A C 1
ATOM 743 O O . SER A 1 91 ? -13.859 6.180 5.508 1.00 92.06 91 SER A O 1
ATOM 745 N N . GLU A 1 92 ? -12.427 4.996 6.772 1.00 93.81 92 GLU A N 1
ATOM 746 C CA . GLU A 1 92 ? -11.647 6.154 7.220 1.00 93.81 92 GLU A CA 1
ATOM 747 C C . GLU A 1 92 ? -10.904 6.840 6.059 1.00 93.81 92 GLU A C 1
ATOM 749 O O . GLU A 1 92 ? -10.903 8.072 5.937 1.00 93.81 92 GLU A O 1
ATOM 754 N N . ALA A 1 93 ? -10.295 6.050 5.173 1.00 94.12 93 ALA A N 1
ATOM 755 C CA . ALA A 1 93 ? -9.486 6.521 4.051 1.00 94.12 93 ALA A CA 1
ATOM 756 C C . ALA A 1 93 ? -10.314 7.041 2.867 1.00 94.12 93 ALA A C 1
ATOM 758 O O . ALA A 1 93 ? -9.782 7.737 1.996 1.00 94.12 93 ALA A O 1
ATOM 759 N N . LYS A 1 94 ? -11.624 6.766 2.834 1.00 90.94 94 LYS A N 1
ATOM 760 C CA . LYS A 1 94 ? -12.544 7.092 1.735 1.00 90.94 94 LYS A CA 1
ATOM 761 C C . LYS A 1 94 ? -12.335 8.488 1.168 1.00 90.94 94 LYS A C 1
ATOM 763 O O . LYS A 1 94 ? -12.320 8.676 -0.044 1.00 90.94 94 LYS A O 1
ATOM 768 N N . ARG A 1 95 ? -12.202 9.507 2.021 1.00 88.38 95 ARG A N 1
ATOM 769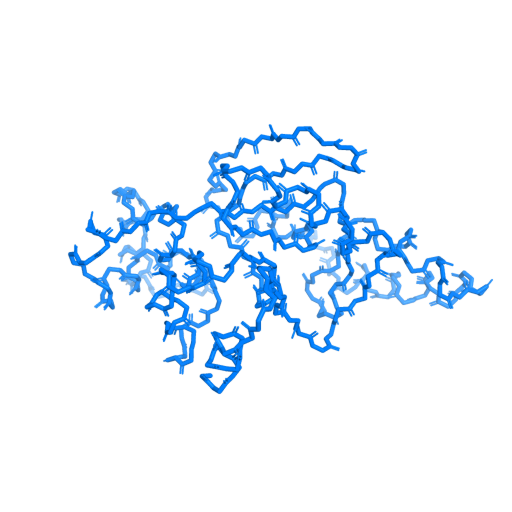 C CA . ARG A 1 95 ? -12.039 10.898 1.558 1.00 88.38 95 ARG A CA 1
ATOM 770 C C . ARG A 1 95 ? -10.742 11.107 0.772 1.00 88.38 95 ARG A C 1
ATOM 772 O O . ARG A 1 95 ? -10.779 11.840 -0.212 1.00 88.38 95 ARG A O 1
ATOM 779 N N . GLY A 1 96 ? -9.646 10.470 1.184 1.00 90.25 96 GLY A N 1
ATOM 780 C CA . GLY A 1 96 ? -8.374 10.497 0.459 1.00 90.25 96 GLY A CA 1
ATOM 781 C C . GLY A 1 96 ? -8.448 9.696 -0.839 1.00 90.25 96 GLY A C 1
ATOM 782 O O . GLY A 1 96 ? -8.084 10.213 -1.887 1.00 90.25 96 GLY A O 1
ATOM 783 N N . LEU A 1 97 ? -9.059 8.508 -0.815 1.00 91.50 97 LEU A N 1
ATOM 784 C CA . LEU A 1 97 ? -9.264 7.687 -2.020 1.00 91.50 97 LEU A CA 1
ATOM 785 C C . LEU A 1 97 ? -10.104 8.404 -3.098 1.00 91.50 97 LEU A C 1
ATOM 787 O O . LEU A 1 97 ? -9.902 8.233 -4.296 1.00 91.50 97 LEU A O 1
ATOM 791 N N . LYS A 1 98 ? -11.019 9.295 -2.692 1.00 88.88 98 LYS A N 1
ATOM 792 C CA . LYS A 1 98 ? -11.812 10.137 -3.607 1.00 88.88 98 LYS A CA 1
ATOM 793 C C . LYS A 1 98 ? -11.006 11.217 -4.348 1.00 88.88 98 LYS A C 1
ATOM 795 O O . LYS A 1 98 ? -11.595 11.924 -5.167 1.00 88.88 98 LYS A O 1
ATOM 800 N N . VAL A 1 99 ? -9.709 11.369 -4.072 1.00 87.38 99 VAL A N 1
ATOM 801 C CA . VAL A 1 99 ? -8.798 12.246 -4.830 1.00 87.38 99 VAL A CA 1
ATOM 802 C C . VAL A 1 99 ? -8.537 11.686 -6.228 1.00 87.38 99 VAL A C 1
ATOM 804 O O . VAL A 1 99 ? -8.576 12.447 -7.191 1.00 87.38 99 VAL A O 1
ATOM 807 N N . TYR A 1 100 ? -8.350 10.369 -6.349 1.00 87.75 100 TYR A N 1
ATOM 808 C CA . TYR A 1 100 ? -8.048 9.696 -7.616 1.00 87.75 100 TYR A CA 1
ATOM 809 C C . TYR A 1 100 ? -9.033 10.022 -8.756 1.00 87.75 100 TYR A C 1
ATOM 811 O O . TYR A 1 100 ? -8.604 10.579 -9.768 1.00 87.75 100 TYR A O 1
ATOM 819 N N . PRO A 1 101 ? -10.363 9.821 -8.603 1.00 83.56 101 PRO A N 1
ATOM 820 C CA . PRO A 1 101 ? -11.327 10.071 -9.681 1.00 83.56 101 PRO A CA 1
ATOM 821 C C . PRO A 1 101 ? -11.486 11.550 -10.069 1.00 83.56 101 PRO A C 1
ATOM 823 O O . PRO A 1 101 ? -12.285 11.862 -10.944 1.00 83.56 101 PRO A O 1
ATOM 826 N N . LYS A 1 102 ? -10.773 12.476 -9.419 1.00 83.00 102 LYS A N 1
ATOM 827 C CA . LYS A 1 102 ? -10.741 13.894 -9.805 1.00 83.00 102 LYS A CA 1
ATOM 828 C C . LYS A 1 102 ? -9.656 14.213 -10.839 1.00 83.00 102 LYS A C 1
ATOM 830 O O . LYS A 1 102 ? -9.490 15.380 -11.175 1.00 83.00 102 LYS A O 1
ATOM 835 N N . GLY A 1 103 ? -8.932 13.200 -11.322 1.00 79.31 103 GLY A N 1
ATOM 836 C CA . GLY A 1 103 ? -7.929 13.337 -12.381 1.00 79.31 103 GLY A CA 1
ATOM 837 C C . GLY A 1 103 ? -6.517 13.652 -11.885 1.00 79.31 103 GLY A C 1
ATOM 838 O O . GLY A 1 103 ? -5.670 14.034 -12.682 1.00 79.31 103 GLY A O 1
ATOM 839 N N . PHE A 1 104 ? -6.246 13.512 -10.582 1.00 79.69 104 PHE A N 1
ATOM 840 C CA . PHE A 1 104 ? -4.919 13.781 -10.007 1.00 79.69 104 PHE A CA 1
ATOM 841 C C . PHE A 1 104 ? -3.978 12.566 -9.996 1.00 79.69 104 PHE A C 1
ATOM 843 O O . PHE A 1 104 ? -2.811 12.715 -9.644 1.00 79.69 104 PHE A O 1
ATOM 850 N N . GLY A 1 105 ? -4.477 11.385 -10.367 1.00 85.69 105 GLY A N 1
ATOM 851 C CA . GLY A 1 105 ? -3.718 10.136 -10.341 1.00 85.69 105 GLY A CA 1
ATOM 852 C C . GLY A 1 105 ? -3.588 9.512 -8.947 1.00 85.69 105 GLY A C 1
ATOM 853 O O . GLY A 1 105 ? -3.984 10.078 -7.921 1.00 85.69 105 GLY A O 1
ATOM 854 N N . ASP A 1 106 ? -3.038 8.306 -8.934 1.00 88.00 106 ASP A N 1
ATOM 855 C CA . ASP A 1 106 ? -2.769 7.466 -7.763 1.00 88.00 106 ASP A CA 1
ATOM 856 C C . ASP A 1 106 ? -1.669 8.047 -6.863 1.00 88.00 106 ASP A C 1
ATOM 858 O O . ASP A 1 106 ? -1.822 8.070 -5.643 1.00 88.00 106 ASP A O 1
ATOM 862 N N . GLY A 1 107 ? -0.613 8.627 -7.434 1.00 86.56 107 GLY A N 1
ATOM 863 C CA . GLY A 1 107 ? 0.482 9.233 -6.678 1.00 86.56 107 GLY A CA 1
ATOM 864 C C . GLY A 1 107 ? 0.019 10.355 -5.744 1.00 86.56 107 GLY A C 1
ATOM 865 O O . GLY A 1 107 ? 0.431 10.406 -4.584 1.00 86.56 107 GLY A O 1
ATOM 866 N N . VAL A 1 108 ? -0.885 11.234 -6.202 1.00 87.62 108 VAL A N 1
ATOM 867 C CA . VAL A 1 108 ? -1.478 12.282 -5.345 1.00 87.62 108 VAL A CA 1
ATOM 868 C C . VAL A 1 108 ? -2.404 11.659 -4.301 1.00 87.62 108 VAL A C 1
ATOM 870 O O . VAL A 1 108 ? -2.352 12.047 -3.134 1.00 87.62 108 VAL A O 1
ATOM 873 N N . MET A 1 109 ? -3.235 10.689 -4.695 1.00 92.44 109 MET A N 1
ATOM 874 C CA . MET A 1 109 ? -4.132 9.982 -3.776 1.00 92.44 109 MET A CA 1
ATOM 875 C C . MET A 1 109 ? -3.354 9.360 -2.609 1.00 92.44 109 MET A C 1
ATOM 877 O O . MET A 1 109 ? -3.670 9.622 -1.446 1.00 92.44 109 MET A O 1
ATOM 881 N N . TRP A 1 110 ? -2.314 8.585 -2.906 1.00 92.94 110 TRP A N 1
ATOM 882 C CA . TRP A 1 110 ? -1.499 7.934 -1.891 1.00 92.94 110 TRP A CA 1
ATOM 883 C C . TRP A 1 110 ? -0.707 8.923 -1.058 1.00 92.94 110 TRP A C 1
ATOM 885 O O . TRP A 1 110 ? -0.641 8.767 0.156 1.00 92.94 110 TRP A O 1
ATOM 895 N N . MET A 1 111 ? -0.181 9.989 -1.656 1.00 89.94 111 MET A N 1
ATOM 896 C CA . MET A 1 111 ? 0.532 11.017 -0.907 1.00 89.94 111 MET A CA 1
ATOM 897 C C . MET A 1 111 ? -0.378 11.741 0.105 1.00 89.94 111 MET A C 1
ATOM 899 O O . MET A 1 111 ? 0.061 12.044 1.216 1.00 89.94 111 MET A O 1
ATOM 903 N N . VAL A 1 112 ? -1.657 11.959 -0.225 1.00 92.06 112 VAL A N 1
ATOM 904 C CA . VAL A 1 112 ? -2.662 12.480 0.720 1.00 92.06 112 VAL A CA 1
ATOM 905 C C . VAL A 1 112 ? -2.927 11.494 1.864 1.00 92.06 112 VAL A C 1
ATOM 907 O O . VAL A 1 112 ? -3.053 11.919 3.013 1.00 92.06 112 VAL A O 1
ATOM 910 N N . LEU A 1 113 ? -3.003 10.192 1.573 1.00 94.50 113 LEU A N 1
ATOM 911 C CA . LEU A 1 113 ? -3.279 9.148 2.568 1.00 94.50 113 LEU A CA 1
ATOM 912 C C . LEU A 1 113 ? -2.080 8.879 3.488 1.00 94.50 113 LEU A C 1
ATOM 914 O O . LEU A 1 113 ? -2.209 8.885 4.714 1.00 94.50 113 LEU A O 1
ATOM 918 N N . THR A 1 114 ? -0.900 8.673 2.908 1.00 93.56 114 THR A N 1
ATOM 919 C CA . THR A 1 114 ? 0.327 8.328 3.636 1.00 93.56 114 THR A CA 1
ATOM 920 C C . THR A 1 114 ? 0.979 9.537 4.286 1.00 93.56 114 THR A C 1
ATOM 922 O O . THR A 1 114 ? 1.787 9.397 5.208 1.00 93.56 114 THR A O 1
ATOM 925 N N . LYS A 1 115 ? 0.663 10.744 3.798 1.00 90.88 115 LYS A N 1
ATOM 926 C CA . LYS A 1 115 ? 1.263 12.021 4.209 1.00 90.88 115 LYS A CA 1
ATOM 927 C C . LYS A 1 115 ? 2.789 12.018 4.167 1.00 90.88 115 LYS A C 1
ATOM 929 O O . LYS A 1 115 ? 3.445 12.837 4.820 1.00 90.88 115 LYS A O 1
ATOM 934 N N . LYS A 1 116 ? 3.391 11.100 3.413 1.00 86.94 116 LYS A N 1
ATOM 935 C CA . LYS A 1 116 ? 4.831 11.103 3.197 1.00 86.94 116 LYS A CA 1
ATOM 936 C C . LYS A 1 116 ? 5.154 12.303 2.307 1.00 86.94 116 LYS A C 1
ATOM 938 O O . LYS A 1 116 ? 4.530 12.516 1.276 1.00 86.94 116 LYS A O 1
ATOM 943 N N . ARG A 1 117 ? 6.123 13.118 2.736 1.00 79.50 117 ARG A N 1
ATOM 944 C CA . ARG A 1 117 ? 6.671 14.282 2.005 1.00 79.50 117 ARG A CA 1
ATOM 945 C C . ARG A 1 117 ? 5.748 15.502 1.859 1.00 79.50 117 ARG A C 1
ATOM 947 O O . ARG A 1 117 ? 6.270 16.579 1.586 1.00 79.50 117 ARG A O 1
ATOM 954 N N . VAL A 1 118 ? 4.442 15.403 2.136 1.00 81.56 118 VAL A N 1
ATOM 955 C CA . VAL A 1 118 ? 3.523 16.562 2.051 1.00 81.56 118 VAL A CA 1
ATOM 956 C C . VAL A 1 118 ? 3.876 17.692 3.014 1.00 81.56 118 VAL A C 1
ATOM 958 O O . VAL A 1 118 ? 3.635 18.845 2.694 1.00 81.56 118 VAL A O 1
ATOM 961 N N . PHE A 1 119 ? 4.483 17.394 4.165 1.00 83.62 119 PHE A N 1
ATOM 962 C CA . PHE A 1 119 ? 4.881 18.404 5.156 1.00 83.62 119 PHE A CA 1
ATOM 963 C C . PHE A 1 119 ? 6.353 18.814 5.074 1.00 83.62 119 PHE A C 1
ATOM 965 O O . PHE A 1 119 ? 6.812 19.571 5.921 1.00 83.62 119 PHE A O 1
ATOM 972 N N . SER A 1 120 ? 7.115 18.314 4.096 1.00 81.75 120 SER A N 1
ATOM 973 C CA . SER A 1 120 ? 8.533 18.661 3.968 1.00 81.75 120 SER A CA 1
ATOM 974 C C . SER A 1 120 ? 8.681 20.061 3.357 1.00 81.75 120 SER A C 1
ATOM 976 O O . SER A 1 120 ? 8.337 20.232 2.183 1.00 81.75 120 SER A O 1
ATOM 978 N N . PRO A 1 121 ? 9.233 21.055 4.085 1.00 77.62 121 PRO A N 1
ATOM 979 C CA . PRO A 1 121 ? 9.399 22.407 3.551 1.00 77.62 121 PRO A CA 1
ATOM 980 C C . PRO A 1 121 ? 10.291 22.428 2.306 1.00 77.62 121 PRO A C 1
ATOM 982 O O . PRO A 1 121 ? 9.984 23.116 1.338 1.00 77.62 121 PRO A O 1
ATOM 985 N N . LEU A 1 122 ? 11.343 21.601 2.289 1.00 80.12 122 LEU A N 1
ATOM 986 C CA . LEU A 1 122 ? 12.236 21.435 1.139 1.00 80.12 122 LEU A CA 1
ATOM 987 C C . LEU A 1 122 ? 11.507 20.856 -0.079 1.00 80.12 122 LEU A C 1
ATOM 989 O O . LEU A 1 122 ? 11.707 21.333 -1.194 1.00 80.12 122 LEU A O 1
ATOM 993 N N . ALA A 1 123 ? 10.640 19.856 0.118 1.00 75.62 123 ALA A N 1
ATOM 994 C CA . ALA A 1 123 ? 9.862 19.285 -0.980 1.00 75.62 123 ALA A CA 1
ATOM 995 C C . ALA A 1 123 ? 8.875 20.309 -1.563 1.00 75.62 123 ALA A C 1
ATOM 997 O O . ALA A 1 123 ? 8.742 20.402 -2.781 1.00 75.62 123 ALA A O 1
ATOM 998 N N . ILE A 1 124 ? 8.232 21.113 -0.710 1.00 75.44 124 ILE A N 1
ATOM 999 C CA . ILE A 1 124 ? 7.324 22.188 -1.133 1.00 75.44 124 ILE A CA 1
ATOM 1000 C C . ILE A 1 124 ? 8.097 23.294 -1.867 1.00 75.44 124 ILE A C 1
ATOM 1002 O O . ILE A 1 124 ? 7.672 23.725 -2.936 1.00 75.44 124 ILE A O 1
ATOM 1006 N N . ALA A 1 125 ? 9.249 23.725 -1.347 1.00 77.19 125 ALA A N 1
ATOM 1007 C CA . ALA A 1 125 ? 10.089 24.732 -1.992 1.00 77.19 125 ALA A CA 1
ATOM 1008 C C . ALA A 1 125 ? 10.581 24.261 -3.372 1.00 77.19 125 ALA A C 1
ATOM 1010 O O . ALA A 1 125 ? 10.430 24.986 -4.355 1.00 77.19 125 ALA A O 1
ATOM 1011 N N . LYS A 1 126 ? 11.072 23.016 -3.480 1.00 74.88 126 LYS A N 1
ATOM 1012 C CA . LYS A 1 126 ? 11.475 22.404 -4.760 1.00 74.88 126 LYS A CA 1
ATOM 1013 C C . LYS A 1 126 ? 10.295 22.323 -5.737 1.00 74.88 126 LYS A C 1
ATOM 1015 O O . LYS A 1 126 ? 10.461 22.639 -6.912 1.00 74.88 126 LYS A O 1
ATOM 1020 N N . ALA A 1 127 ? 9.094 21.986 -5.255 1.00 73.19 127 ALA A N 1
ATOM 1021 C CA . ALA A 1 127 ? 7.870 21.991 -6.060 1.00 73.19 127 ALA A CA 1
ATOM 1022 C C . ALA A 1 127 ? 7.539 23.389 -6.614 1.00 73.19 127 ALA A C 1
ATOM 1024 O O . ALA A 1 127 ? 7.202 23.529 -7.790 1.00 73.19 127 ALA A O 1
ATOM 1025 N N . LEU A 1 128 ? 7.650 24.433 -5.786 1.00 74.50 128 LEU A N 1
ATOM 1026 C CA . LEU A 1 128 ? 7.377 25.816 -6.186 1.00 74.50 128 LEU A CA 1
ATOM 1027 C C . LEU A 1 128 ? 8.411 26.337 -7.192 1.00 74.50 128 LEU A C 1
ATOM 1029 O O . LEU A 1 128 ? 8.024 26.932 -8.196 1.00 74.50 128 LEU A O 1
ATOM 1033 N N . ILE A 1 129 ? 9.700 26.059 -6.977 1.00 74.50 129 ILE A N 1
ATOM 1034 C CA . ILE A 1 129 ? 10.778 26.416 -7.914 1.00 74.50 129 ILE A CA 1
ATOM 1035 C C . ILE A 1 129 ? 10.556 25.728 -9.269 1.00 74.50 129 ILE A C 1
ATOM 1037 O O . ILE A 1 129 ? 10.559 26.389 -10.308 1.00 74.50 129 ILE A O 1
ATOM 1041 N N . ASN A 1 130 ? 10.261 24.425 -9.266 1.00 69.38 130 ASN A N 1
ATOM 1042 C CA . ASN A 1 130 ? 9.988 23.666 -10.490 1.00 69.38 130 ASN A CA 1
ATOM 1043 C C . ASN A 1 130 ? 8.725 24.139 -11.221 1.00 69.38 130 ASN A C 1
ATOM 1045 O O . ASN A 1 130 ? 8.655 24.048 -12.444 1.00 69.38 130 ASN A O 1
ATOM 1049 N N . ARG A 1 131 ? 7.729 24.669 -10.500 1.00 67.06 131 ARG A N 1
ATOM 1050 C CA . ARG A 1 131 ? 6.543 25.284 -11.109 1.00 67.06 131 ARG A CA 1
ATOM 1051 C C . ARG A 1 131 ? 6.882 26.584 -11.848 1.00 67.06 131 ARG A C 1
ATOM 1053 O O . ARG A 1 131 ? 6.237 26.884 -12.849 1.00 67.06 131 ARG A O 1
ATOM 1060 N N . MET A 1 132 ? 7.858 27.345 -11.352 1.00 64.62 132 MET A N 1
ATOM 1061 C CA . MET A 1 132 ? 8.295 28.617 -11.941 1.00 64.62 132 MET A CA 1
ATOM 1062 C C . MET A 1 132 ? 9.289 28.431 -13.103 1.00 64.62 132 MET A C 1
ATOM 1064 O O . MET A 1 132 ? 9.396 29.304 -13.961 1.00 64.62 132 MET A O 1
ATOM 1068 N N . GLY A 1 133 ? 9.989 27.294 -13.173 1.00 59.75 133 GLY A N 1
ATOM 1069 C CA . GLY A 1 133 ? 10.924 26.973 -14.255 1.00 59.75 133 GLY A CA 1
ATOM 1070 C C . GLY A 1 133 ? 10.244 26.501 -15.551 1.00 59.75 133 GLY A C 1
ATOM 1071 O O . GLY A 1 133 ? 9.458 25.555 -15.554 1.00 59.75 133 GLY A O 1
ATOM 1072 N N . LYS A 1 134 ? 10.609 27.094 -16.698 1.00 47.16 134 LYS A N 1
ATOM 1073 C CA . LYS A 1 134 ? 10.204 26.667 -18.061 1.00 47.16 134 LYS A CA 1
ATOM 1074 C C . LYS A 1 134 ? 10.976 25.425 -18.573 1.00 47.16 134 LYS A C 1
ATOM 1076 O O . LYS A 1 134 ? 11.234 25.300 -19.766 1.00 47.16 134 LYS A O 1
ATOM 1081 N N . GLY A 1 135 ? 11.417 24.531 -17.687 1.00 45.41 135 GLY A N 1
ATOM 1082 C CA . GLY A 1 135 ? 12.327 23.428 -18.027 1.00 45.41 135 GLY A CA 1
ATOM 1083 C C . GLY A 1 135 ? 11.621 22.148 -18.492 1.00 45.41 135 GLY A C 1
ATOM 1084 O O . GLY A 1 135 ? 10.629 21.731 -17.898 1.00 45.41 135 GLY A O 1
ATOM 1085 N N . ARG A 1 136 ? 12.185 21.490 -19.518 1.00 41.75 136 ARG A N 1
ATOM 1086 C CA . ARG A 1 136 ? 11.753 20.193 -20.091 1.00 41.75 136 ARG A CA 1
ATOM 1087 C C . ARG A 1 136 ? 11.864 18.989 -19.133 1.00 41.75 136 ARG A C 1
ATOM 1089 O O . ARG A 1 136 ? 11.267 17.960 -19.417 1.00 41.75 136 ARG A O 1
ATOM 1096 N N . ASN A 1 137 ? 12.536 19.119 -17.984 1.00 44.44 137 ASN A N 1
ATOM 1097 C CA . ASN A 1 137 ? 12.697 18.048 -16.988 1.00 44.44 137 ASN A CA 1
ATOM 1098 C C . ASN A 1 137 ? 11.726 18.215 -15.808 1.00 44.44 137 ASN A C 1
ATOM 1100 O O . ASN A 1 137 ? 12.123 18.392 -14.656 1.00 44.44 137 ASN A O 1
ATOM 1104 N N . ARG A 1 138 ? 10.419 18.181 -16.090 1.00 50.69 138 ARG A N 1
ATOM 1105 C CA . ARG A 1 138 ? 9.400 18.058 -15.039 1.00 50.69 138 ARG A CA 1
ATOM 1106 C C . ARG A 1 138 ? 9.382 16.613 -14.550 1.00 50.69 138 ARG A C 1
ATOM 1108 O O . ARG A 1 138 ? 8.681 15.781 -15.114 1.00 50.69 138 ARG A O 1
ATOM 1115 N N . HIS A 1 139 ? 10.115 16.308 -13.484 1.00 55.12 139 HIS A N 1
ATOM 1116 C CA . HIS A 1 139 ? 9.886 15.053 -12.771 1.00 55.12 139 HIS A CA 1
ATOM 1117 C C . HIS A 1 139 ? 8.468 15.090 -12.193 1.00 55.12 139 HIS A C 1
ATOM 1119 O O . HIS A 1 139 ? 8.181 15.925 -11.326 1.00 55.12 139 HIS A O 1
ATOM 1125 N N . GLN A 1 140 ? 7.588 14.213 -12.690 1.00 53.97 140 GLN A N 1
ATOM 1126 C CA . GLN A 1 140 ? 6.155 14.189 -12.363 1.00 53.97 140 GLN A CA 1
ATOM 1127 C C . GLN A 1 140 ? 5.903 14.187 -10.841 1.00 53.97 140 GLN A C 1
ATOM 1129 O O . GLN A 1 140 ? 4.991 14.858 -10.359 1.00 53.97 140 GLN A O 1
ATOM 1134 N N . GLY A 1 141 ? 6.788 13.548 -10.066 1.00 60.09 141 GLY A N 1
ATOM 1135 C CA . GLY A 1 141 ? 6.704 13.474 -8.605 1.00 60.09 141 GLY A CA 1
ATOM 1136 C C . GLY A 1 141 ? 6.964 14.784 -7.843 1.00 60.09 141 GLY A C 1
ATOM 1137 O O . GLY A 1 141 ? 6.544 14.920 -6.695 1.00 60.09 141 GLY A O 1
ATOM 1138 N N . THR A 1 142 ? 7.630 15.777 -8.446 1.00 65.75 142 THR A N 1
ATOM 1139 C CA . THR A 1 142 ? 8.076 16.981 -7.709 1.00 65.75 142 THR A CA 1
ATOM 1140 C C . THR A 1 142 ? 6.959 17.975 -7.408 1.00 65.75 142 THR A C 1
ATOM 1142 O O . THR A 1 142 ? 7.079 18.734 -6.454 1.00 65.75 142 THR A O 1
ATOM 1145 N N . LEU A 1 143 ? 5.856 17.958 -8.160 1.00 75.00 143 LEU A N 1
ATOM 1146 C CA . LEU A 1 143 ? 4.706 18.844 -7.932 1.00 75.00 143 LEU A CA 1
ATOM 1147 C C . LEU A 1 143 ? 3.646 18.242 -6.997 1.00 75.00 143 LEU A C 1
ATOM 1149 O O . LEU A 1 143 ? 2.743 18.961 -6.564 1.00 75.00 143 LEU A O 1
ATOM 1153 N N . LEU A 1 144 ? 3.753 16.954 -6.652 1.00 79.81 144 LEU A N 1
ATOM 1154 C CA . LEU A 1 144 ? 2.736 16.241 -5.875 1.00 79.81 144 LEU A CA 1
ATOM 1155 C C . LEU A 1 144 ? 2.438 16.895 -4.511 1.00 79.81 144 LEU A C 1
ATOM 1157 O O . LEU A 1 144 ? 1.254 17.101 -4.229 1.00 79.81 144 LEU A O 1
ATOM 1161 N N . PRO A 1 145 ? 3.429 17.322 -3.692 1.00 82.75 145 PRO A N 1
ATOM 1162 C CA . PRO A 1 145 ? 3.138 17.979 -2.415 1.00 82.75 145 PRO A CA 1
ATOM 1163 C C . PRO A 1 145 ? 2.327 19.268 -2.588 1.00 82.75 145 PRO A C 1
ATOM 1165 O O . PRO A 1 145 ? 1.390 19.521 -1.832 1.00 82.75 145 PRO A O 1
ATOM 1168 N N . TYR A 1 146 ? 2.643 20.062 -3.617 1.00 82.12 146 TYR A N 1
ATOM 1169 C CA . TYR A 1 146 ? 1.908 21.288 -3.934 1.00 82.12 146 TYR A CA 1
ATOM 1170 C C . TYR A 1 146 ? 0.452 20.990 -4.321 1.00 82.12 146 TYR A C 1
ATOM 1172 O O . TYR A 1 146 ? -0.463 21.653 -3.829 1.00 82.12 146 TYR A O 1
ATOM 1180 N N . ILE A 1 147 ? 0.222 19.976 -5.162 1.00 82.88 147 ILE A N 1
ATOM 1181 C CA . ILE A 1 147 ? -1.127 19.559 -5.574 1.00 82.88 147 ILE A CA 1
ATOM 1182 C C . ILE A 1 147 ? -1.934 19.077 -4.359 1.00 82.88 147 ILE A C 1
ATOM 1184 O O . ILE A 1 147 ? -3.083 19.491 -4.189 1.00 82.88 147 ILE A O 1
ATOM 1188 N N . CYS A 1 148 ? -1.318 18.288 -3.470 1.00 87.50 148 CYS A N 1
ATOM 1189 C CA . CYS A 1 148 ? -1.939 17.833 -2.223 1.00 87.50 148 CYS A CA 1
ATOM 1190 C C . CYS A 1 148 ? -2.388 19.017 -1.355 1.00 87.50 148 CYS A C 1
ATOM 1192 O O . CYS A 1 148 ? -3.544 19.073 -0.935 1.00 87.50 148 CYS A O 1
ATOM 1194 N N . TRP A 1 149 ? -1.515 20.008 -1.137 1.00 86.69 149 TRP A N 1
ATOM 1195 C CA . TRP A 1 149 ? -1.849 21.214 -0.370 1.00 86.69 149 TRP A CA 1
ATOM 1196 C C . TRP A 1 149 ? -2.926 22.067 -1.024 1.00 86.69 149 TRP A C 1
ATOM 1198 O O . TRP A 1 149 ? -3.833 22.527 -0.336 1.00 86.69 149 TRP A O 1
ATOM 1208 N N . ARG A 1 150 ? -2.874 22.251 -2.345 1.00 84.81 150 ARG A N 1
ATOM 1209 C CA . ARG A 1 150 ? -3.890 23.015 -3.077 1.00 84.81 150 ARG A CA 1
ATOM 1210 C C . ARG A 1 150 ? -5.277 22.386 -2.948 1.00 84.81 150 ARG A C 1
ATOM 1212 O O . ARG A 1 150 ? -6.262 23.113 -2.887 1.00 84.81 150 ARG A O 1
ATOM 1219 N N . TYR A 1 151 ? -5.356 21.058 -2.935 1.00 83.38 151 TYR A N 1
ATOM 1220 C CA . TYR A 1 151 ? -6.630 20.350 -2.968 1.00 83.38 151 TYR A CA 1
ATOM 1221 C C . TYR A 1 151 ? -7.171 19.983 -1.572 1.00 83.38 151 TYR A C 1
ATOM 1223 O O . TYR A 1 151 ? -8.367 20.121 -1.313 1.00 83.38 151 TYR A O 1
ATOM 1231 N N . CYS A 1 152 ? -6.312 19.540 -0.651 1.00 86.38 152 CYS A N 1
ATOM 1232 C CA . CYS A 1 152 ? -6.713 19.138 0.700 1.00 86.38 152 CYS A CA 1
ATOM 1233 C C . CYS A 1 152 ? -6.502 20.239 1.753 1.00 86.38 152 CYS A C 1
ATOM 1235 O O . CYS A 1 152 ? -7.205 20.245 2.767 1.00 86.38 152 CYS A O 1
ATOM 1237 N N . GLY A 1 153 ? -5.575 21.176 1.529 1.00 87.25 153 GLY A N 1
ATOM 1238 C CA . GLY A 1 153 ? -5.298 22.297 2.430 1.00 87.25 153 GLY A CA 1
ATOM 1239 C C . GLY A 1 153 ? -5.031 21.870 3.876 1.00 87.25 153 GLY A C 1
ATOM 1240 O O . GLY A 1 153 ? -4.465 20.809 4.146 1.00 87.25 153 GLY A O 1
ATOM 1241 N N . LEU A 1 154 ? -5.516 22.680 4.822 1.00 88.12 154 LEU A N 1
ATOM 1242 C CA . LEU A 1 154 ? -5.378 22.435 6.264 1.00 88.12 154 LEU A CA 1
ATOM 1243 C C . LEU A 1 154 ? -6.032 21.125 6.734 1.00 88.12 154 LEU A C 1
ATOM 1245 O O . LEU A 1 154 ? -5.686 20.619 7.797 1.00 88.12 154 LEU A O 1
ATOM 1249 N N . ARG A 1 155 ? -6.925 20.512 5.941 1.00 86.12 155 ARG A N 1
ATOM 1250 C CA . ARG A 1 155 ? -7.532 19.212 6.288 1.00 86.12 155 ARG A CA 1
ATOM 1251 C C . ARG A 1 155 ? -6.500 18.084 6.332 1.00 86.12 155 ARG A C 1
ATOM 1253 O O . ARG A 1 155 ? -6.725 17.066 6.984 1.00 86.12 155 ARG A O 1
ATOM 1260 N N . MET A 1 156 ? -5.350 18.246 5.675 1.00 88.00 156 MET A N 1
ATOM 1261 C CA . MET A 1 156 ? -4.248 17.289 5.808 1.00 88.00 156 MET A CA 1
ATOM 1262 C C . MET A 1 156 ? -3.669 17.259 7.224 1.00 88.00 156 MET A C 1
ATOM 1264 O O . MET A 1 156 ? -3.075 16.255 7.596 1.00 88.00 156 MET A O 1
ATOM 1268 N N . LEU A 1 157 ? -3.853 18.305 8.034 1.00 87.44 157 LEU A N 1
ATOM 1269 C CA . LEU A 1 157 ? -3.368 18.333 9.417 1.00 87.44 157 LEU A CA 1
ATOM 1270 C C . LEU A 1 157 ? -4.245 17.494 10.355 1.00 87.44 157 LEU A C 1
ATOM 1272 O O . LEU A 1 157 ? -3.732 16.923 11.309 1.00 87.44 157 LEU A O 1
ATOM 1276 N N . THR A 1 158 ? -5.542 17.369 10.064 1.00 87.50 158 THR A N 1
ATOM 1277 C CA . THR A 1 158 ? -6.522 16.726 10.960 1.00 87.50 158 THR A CA 1
ATOM 1278 C C . THR A 1 158 ? -6.917 15.309 10.552 1.00 87.50 158 THR A C 1
ATOM 1280 O O . THR A 1 158 ? -7.454 14.557 11.357 1.00 87.50 158 THR A O 1
ATOM 1283 N N . THR A 1 159 ? -6.673 14.920 9.302 1.00 90.44 159 THR A N 1
ATOM 1284 C CA . THR A 1 159 ? -6.944 13.554 8.819 1.00 90.44 159 THR A CA 1
ATOM 1285 C C . THR A 1 159 ? -6.001 12.529 9.457 1.00 90.44 159 THR A C 1
ATOM 1287 O O . THR A 1 159 ? -4.918 12.880 9.915 1.00 90.44 159 THR A O 1
ATOM 1290 N N . ARG A 1 160 ? -6.360 11.245 9.476 1.00 93.38 160 ARG A N 1
ATOM 1291 C CA . ARG A 1 160 ? -5.438 10.180 9.901 1.00 93.38 160 ARG A CA 1
ATOM 1292 C C . ARG A 1 160 ? -4.316 9.995 8.867 1.00 93.38 160 ARG A C 1
ATOM 1294 O O . ARG A 1 160 ? -4.524 10.240 7.681 1.00 93.38 160 ARG A O 1
ATOM 1301 N N . LYS A 1 161 ? -3.116 9.617 9.316 1.00 94.69 161 LYS A N 1
ATOM 1302 C CA . LYS A 1 161 ? -2.020 9.154 8.450 1.00 94.69 161 LYS A CA 1
ATOM 1303 C C . LYS A 1 161 ? -2.123 7.636 8.314 1.00 94.69 161 LYS A C 1
ATOM 1305 O O . LYS A 1 161 ? -2.143 6.962 9.340 1.00 94.69 161 LYS A O 1
ATOM 1310 N N . PHE A 1 162 ? -2.139 7.131 7.087 1.00 96.56 162 PHE A N 1
ATOM 1311 C CA . PHE A 1 162 ? -2.193 5.697 6.810 1.00 96.56 162 PHE A CA 1
ATOM 1312 C C . PHE A 1 162 ? -0.813 5.144 6.453 1.00 96.56 162 PHE A C 1
ATOM 1314 O O . PHE A 1 162 ? 0.025 5.846 5.882 1.00 96.56 162 PHE A O 1
ATOM 1321 N N . SER A 1 163 ? -0.568 3.885 6.794 1.00 96.38 163 SER A N 1
ATOM 1322 C CA . SER A 1 163 ? 0.597 3.136 6.326 1.00 96.38 163 SER A CA 1
ATOM 1323 C C . SER A 1 163 ? 0.296 2.396 5.017 1.00 96.38 163 SER A C 1
ATOM 1325 O O . SER A 1 163 ? -0.813 1.922 4.801 1.00 96.38 163 SER A O 1
ATOM 1327 N N . LEU A 1 164 ? 1.282 2.302 4.131 1.00 96.31 164 LEU A N 1
ATOM 1328 C CA . LEU A 1 164 ? 1.194 1.527 2.896 1.00 96.31 164 LEU A CA 1
ATOM 1329 C C . LEU A 1 164 ? 2.452 0.681 2.793 1.00 96.31 164 LEU A C 1
ATOM 1331 O O . LEU A 1 164 ? 3.548 1.209 2.975 1.00 96.31 164 LEU A O 1
ATOM 1335 N N . TRP A 1 165 ? 2.282 -0.605 2.515 1.00 97.00 165 TRP A N 1
ATOM 1336 C CA . TRP A 1 165 ? 3.369 -1.571 2.499 1.00 97.00 165 TRP A CA 1
ATOM 1337 C C . TRP A 1 165 ? 3.390 -2.361 1.200 1.00 97.00 165 TRP A C 1
ATOM 1339 O O . TRP A 1 165 ? 2.341 -2.751 0.695 1.00 97.00 165 TRP A O 1
ATOM 1349 N N . GLN A 1 166 ? 4.586 -2.621 0.688 1.00 95.50 166 GLN A N 1
ATOM 1350 C CA . GLN A 1 166 ? 4.817 -3.496 -0.458 1.00 95.50 166 GLN A CA 1
ATOM 1351 C C . GLN A 1 166 ? 5.708 -4.675 -0.045 1.00 95.50 166 GLN A C 1
ATOM 1353 O O . GLN A 1 166 ? 6.531 -4.509 0.865 1.00 95.50 166 GLN A O 1
ATOM 1358 N N . PRO A 1 167 ? 5.583 -5.841 -0.688 1.00 96.38 167 PRO A N 1
ATOM 1359 C CA . PRO A 1 167 ? 6.458 -6.968 -0.444 1.00 96.38 167 PRO A CA 1
ATOM 1360 C C . PRO A 1 167 ? 7.831 -6.732 -1.074 1.00 96.38 167 PRO A C 1
ATOM 1362 O O . PRO A 1 167 ? 8.016 -5.881 -1.945 1.00 96.38 167 PRO A O 1
ATOM 1365 N N . MET A 1 168 ? 8.801 -7.498 -0.603 1.00 92.62 168 MET A N 1
ATOM 1366 C CA . MET A 1 168 ? 10.132 -7.618 -1.167 1.00 92.62 168 MET A CA 1
ATOM 1367 C C . MET A 1 168 ? 10.572 -9.087 -1.062 1.00 92.62 168 MET A C 1
ATOM 1369 O O . MET A 1 168 ? 10.795 -9.561 0.061 1.00 92.62 168 MET A O 1
ATOM 1373 N N . PRO A 1 169 ? 10.722 -9.811 -2.186 1.00 92.12 169 PRO A N 1
ATOM 1374 C CA . PRO A 1 169 ? 10.491 -9.368 -3.569 1.00 92.12 169 PRO A CA 1
ATOM 1375 C C . PRO A 1 169 ? 8.993 -9.229 -3.910 1.00 92.12 169 PRO A C 1
ATOM 1377 O O . PRO A 1 169 ? 8.138 -9.464 -3.060 1.00 92.12 169 PRO A O 1
ATOM 1380 N N . SER A 1 170 ? 8.672 -8.852 -5.153 1.00 93.00 170 SER A N 1
ATOM 1381 C CA . SER A 1 170 ? 7.285 -8.679 -5.597 1.00 93.00 170 SER A CA 1
ATOM 1382 C C . SER A 1 170 ? 6.469 -9.978 -5.512 1.00 93.00 170 SER A C 1
ATOM 1384 O O . SER A 1 170 ? 6.983 -11.060 -5.822 1.00 93.00 170 SER A O 1
ATOM 1386 N N . LEU A 1 171 ? 5.190 -9.861 -5.136 1.00 94.25 171 LEU A N 1
ATOM 1387 C CA . LEU A 1 171 ? 4.202 -10.951 -5.137 1.00 94.25 171 LEU A CA 1
ATOM 1388 C C . LEU A 1 171 ? 3.339 -10.963 -6.405 1.00 94.25 171 LEU A C 1
ATOM 1390 O O . LEU A 1 171 ? 2.591 -11.912 -6.630 1.00 94.25 171 LEU A O 1
ATOM 1394 N N . ALA A 1 172 ? 3.423 -9.913 -7.218 1.00 92.38 172 ALA A N 1
ATOM 1395 C CA . ALA A 1 172 ? 2.729 -9.815 -8.492 1.00 92.38 172 ALA A CA 1
ATOM 1396 C C . ALA A 1 172 ? 3.584 -9.120 -9.555 1.00 92.38 172 ALA A C 1
ATOM 1398 O O . ALA A 1 172 ? 4.521 -8.383 -9.238 1.00 92.38 172 ALA A O 1
ATOM 1399 N N . VAL A 1 173 ? 3.232 -9.337 -10.814 1.00 87.75 173 VAL A N 1
ATOM 1400 C CA . VAL A 1 173 ? 3.714 -8.584 -11.971 1.00 87.75 173 VAL A CA 1
ATOM 1401 C C . VAL A 1 173 ? 2.601 -7.646 -12.409 1.00 87.75 173 VAL A C 1
ATOM 1403 O O . VAL A 1 173 ? 1.442 -8.045 -12.475 1.00 87.75 173 VAL A O 1
ATOM 1406 N N . HIS A 1 174 ? 2.961 -6.403 -12.706 1.00 87.81 174 HIS A N 1
ATOM 1407 C CA . HIS A 1 174 ? 2.069 -5.437 -13.333 1.00 87.81 174 HIS A CA 1
ATOM 1408 C C . HIS A 1 174 ? 2.449 -5.325 -14.805 1.00 87.81 174 HIS A C 1
ATOM 1410 O O . HIS A 1 174 ? 3.584 -4.970 -15.113 1.00 87.81 174 HIS A O 1
ATOM 1416 N N . PHE A 1 175 ? 1.529 -5.640 -15.714 1.00 81.38 175 PHE A N 1
ATOM 1417 C CA . PHE A 1 175 ? 1.797 -5.713 -17.155 1.00 81.38 175 PHE A CA 1
ATOM 1418 C C . PHE A 1 175 ? 1.873 -4.347 -17.858 1.00 81.38 175 PHE A C 1
ATOM 1420 O O . PHE A 1 175 ? 1.805 -4.268 -19.085 1.00 81.38 175 PHE A O 1
ATOM 1427 N N . ALA A 1 176 ? 2.067 -3.254 -17.118 1.00 72.25 176 ALA A N 1
ATOM 1428 C CA . ALA A 1 176 ? 2.361 -1.968 -17.728 1.00 72.25 176 ALA A CA 1
ATOM 1429 C C . ALA A 1 176 ? 3.841 -1.891 -18.151 1.00 72.25 176 ALA A C 1
ATOM 1431 O O . ALA A 1 176 ? 4.752 -2.254 -17.407 1.00 72.25 176 ALA A O 1
ATOM 1432 N N . VAL A 1 177 ? 4.086 -1.332 -19.344 1.00 54.16 177 VAL A N 1
ATOM 1433 C CA . VAL A 1 177 ? 5.397 -1.258 -20.035 1.00 54.16 177 VAL A CA 1
ATOM 1434 C C . VAL A 1 177 ? 6.512 -0.561 -19.217 1.00 54.16 177 VAL A C 1
ATOM 1436 O O . VAL A 1 177 ? 7.668 -0.532 -19.623 1.00 54.16 177 VAL A O 1
ATOM 1439 N N . ALA A 1 178 ? 6.202 0.016 -18.055 1.00 60.03 178 ALA A N 1
ATOM 1440 C CA . ALA A 1 178 ? 7.149 0.747 -17.217 1.00 60.03 178 ALA A CA 1
ATOM 1441 C C . ALA A 1 178 ? 7.396 0.133 -15.821 1.00 60.03 178 ALA A C 1
ATOM 1443 O O . ALA A 1 178 ? 8.183 0.707 -15.065 1.00 60.03 178 ALA A O 1
ATOM 1444 N N . SER A 1 179 ? 6.753 -0.983 -15.449 1.00 64.06 179 SER A N 1
ATOM 1445 C CA . SER A 1 179 ? 6.657 -1.423 -14.042 1.00 64.06 179 SER A CA 1
ATOM 1446 C C . SER A 1 179 ? 7.025 -2.888 -13.756 1.00 64.06 179 SER A C 1
ATOM 1448 O O . SER A 1 179 ? 6.740 -3.367 -12.658 1.00 64.06 179 SER A O 1
ATOM 1450 N N . LEU A 1 180 ? 7.737 -3.585 -14.653 1.00 76.06 180 LEU A N 1
ATOM 1451 C CA . LEU A 1 180 ? 8.166 -4.968 -14.383 1.00 76.06 180 LEU A CA 1
ATOM 1452 C C . LEU A 1 180 ? 9.148 -5.076 -13.191 1.00 76.06 180 LEU A C 1
ATOM 1454 O O . LEU A 1 180 ? 10.237 -4.489 -13.250 1.00 76.06 180 LEU A O 1
ATOM 1458 N N . PRO A 1 181 ? 8.812 -5.833 -12.123 1.00 76.69 181 PRO A N 1
ATOM 1459 C CA . PRO A 1 181 ? 9.707 -6.061 -10.988 1.00 76.69 181 PRO A CA 1
ATOM 1460 C C . PRO A 1 181 ? 10.918 -6.921 -11.373 1.00 76.69 181 PRO A C 1
ATOM 1462 O O . PRO A 1 181 ? 10.888 -7.687 -12.335 1.00 76.69 181 PRO A O 1
ATOM 1465 N N . SER A 1 182 ? 11.996 -6.842 -10.590 1.00 78.25 182 SER A N 1
ATOM 1466 C CA . SER A 1 182 ? 13.239 -7.580 -10.876 1.00 78.25 182 SER A CA 1
ATOM 1467 C C . SER A 1 182 ? 13.064 -9.101 -10.885 1.00 78.25 182 SER A C 1
ATOM 1469 O O . SER A 1 182 ? 13.799 -9.790 -11.582 1.00 78.25 182 SER A O 1
ATOM 1471 N N . ASN A 1 183 ? 12.078 -9.623 -10.154 1.00 79.25 183 ASN A N 1
ATOM 1472 C CA . ASN A 1 183 ? 11.751 -11.046 -10.090 1.00 79.25 183 ASN A CA 1
ATOM 1473 C C . ASN A 1 183 ? 10.602 -11.455 -11.033 1.00 79.25 183 ASN A C 1
ATOM 1475 O O . ASN A 1 183 ? 9.924 -12.444 -10.768 1.00 79.25 183 ASN A O 1
ATOM 1479 N N . THR A 1 184 ? 10.356 -10.698 -12.111 1.00 78.88 184 THR A N 1
ATOM 1480 C CA . THR A 1 184 ? 9.280 -10.987 -13.082 1.00 78.88 184 THR A CA 1
ATOM 1481 C C . THR A 1 184 ? 9.402 -12.386 -13.682 1.00 78.88 184 THR A C 1
ATOM 1483 O O . THR A 1 184 ? 8.414 -13.112 -13.691 1.00 78.88 184 THR A O 1
ATOM 1486 N N . ILE A 1 185 ? 10.599 -12.787 -14.133 1.00 76.88 185 ILE A N 1
ATOM 1487 C CA . ILE A 1 185 ? 10.824 -14.115 -14.736 1.00 76.88 185 ILE A CA 1
ATOM 1488 C C . ILE A 1 185 ? 10.406 -15.218 -13.762 1.00 76.88 185 ILE A C 1
ATOM 1490 O O . ILE A 1 185 ? 9.674 -16.123 -14.144 1.00 76.88 185 ILE A O 1
ATOM 1494 N N . ASP A 1 186 ? 10.806 -15.116 -12.492 1.00 79.56 186 ASP A N 1
ATOM 1495 C CA . ASP A 1 186 ? 10.466 -16.121 -11.482 1.00 79.56 186 ASP A CA 1
ATOM 1496 C C . ASP A 1 186 ? 8.955 -16.222 -11.247 1.00 79.56 186 ASP A C 1
ATOM 1498 O O . ASP A 1 186 ? 8.459 -17.311 -10.998 1.00 79.56 186 ASP A O 1
ATOM 1502 N N . ILE A 1 187 ? 8.223 -15.106 -11.336 1.00 73.38 187 ILE A N 1
ATOM 1503 C CA . ILE A 1 187 ? 6.758 -15.102 -11.202 1.00 73.38 187 ILE A CA 1
ATOM 1504 C C . ILE A 1 187 ? 6.091 -15.726 -12.435 1.00 73.38 187 ILE A C 1
ATOM 1506 O O . ILE A 1 187 ? 5.090 -16.425 -12.307 1.00 73.38 187 ILE A O 1
ATOM 1510 N N . LEU A 1 188 ? 6.618 -15.462 -13.632 1.00 78.88 188 LEU A N 1
ATOM 1511 C CA . LEU A 1 188 ? 6.023 -15.936 -14.881 1.00 78.88 188 LEU A CA 1
ATOM 1512 C C . LEU A 1 188 ? 6.405 -17.381 -15.232 1.00 78.88 188 LEU A C 1
ATOM 1514 O O . LEU A 1 188 ? 5.741 -17.982 -16.069 1.00 78.88 188 LEU A O 1
ATOM 1518 N N . ARG A 1 189 ? 7.423 -17.968 -14.589 1.00 74.50 189 ARG A N 1
ATOM 1519 C CA . ARG A 1 189 ? 7.800 -19.382 -14.782 1.00 74.50 189 ARG A CA 1
ATOM 1520 C C . ARG A 1 189 ? 6.664 -20.362 -14.500 1.00 74.50 189 ARG A C 1
ATOM 1522 O O . ARG A 1 189 ? 6.602 -21.396 -15.147 1.00 74.50 189 ARG A O 1
ATOM 1529 N N . ASP A 1 190 ? 5.742 -20.011 -13.610 1.00 66.31 190 ASP A N 1
ATOM 1530 C CA . ASP A 1 190 ? 4.566 -20.837 -13.317 1.00 66.31 190 ASP A CA 1
ATOM 1531 C C . ASP A 1 190 ? 3.527 -20.835 -14.464 1.00 66.31 190 ASP A C 1
ATOM 1533 O O . ASP A 1 190 ? 2.548 -21.576 -14.406 1.00 66.31 190 ASP A O 1
ATOM 1537 N N . TYR A 1 191 ? 3.702 -19.988 -15.490 1.00 63.94 191 TYR A N 1
ATOM 1538 C CA . TYR A 1 191 ? 2.730 -19.772 -16.570 1.00 63.94 191 TYR A CA 1
ATOM 1539 C C . TYR A 1 191 ? 3.065 -20.497 -17.882 1.00 63.94 191 TYR A C 1
ATOM 1541 O O . TYR A 1 191 ? 2.158 -20.811 -18.652 1.00 63.94 191 TYR A O 1
ATOM 1549 N N . SER A 1 192 ? 4.344 -20.739 -18.174 1.00 57.53 192 SER A N 1
ATOM 1550 C CA . SER A 1 192 ? 4.778 -21.275 -19.467 1.00 57.53 192 SER A CA 1
ATOM 1551 C C . SER A 1 192 ? 5.890 -22.298 -19.282 1.00 57.53 192 SER A C 1
ATOM 1553 O O . SER A 1 192 ? 6.971 -21.956 -18.805 1.00 57.53 192 SER A O 1
ATOM 1555 N N . ASP A 1 193 ? 5.646 -23.529 -19.743 1.00 59.38 193 ASP A N 1
ATOM 1556 C CA . ASP A 1 193 ? 6.682 -24.561 -19.907 1.00 59.38 193 ASP A CA 1
ATOM 1557 C C . ASP A 1 193 ? 7.749 -24.142 -20.939 1.00 59.38 193 ASP A C 1
ATOM 1559 O O . ASP A 1 193 ? 8.849 -24.697 -20.978 1.00 59.38 193 ASP A O 1
ATOM 1563 N N . ASP A 1 194 ? 7.437 -23.146 -21.772 1.00 60.62 194 ASP A N 1
ATOM 1564 C CA . ASP A 1 194 ? 8.350 -22.572 -22.746 1.00 60.62 194 ASP A CA 1
ATOM 1565 C C . ASP A 1 194 ? 9.016 -21.304 -22.192 1.00 60.62 194 ASP A C 1
ATOM 1567 O O . ASP A 1 194 ? 8.491 -20.186 -22.273 1.00 60.62 194 ASP A O 1
ATOM 1571 N N . LEU A 1 195 ? 10.200 -21.507 -21.611 1.00 58.34 195 LEU A N 1
ATOM 1572 C CA . LEU A 1 195 ? 11.077 -20.448 -21.114 1.00 58.34 195 LEU A CA 1
ATOM 1573 C C . LEU A 1 195 ? 11.564 -19.515 -22.234 1.00 58.34 195 LEU A C 1
ATOM 1575 O O . LEU A 1 195 ? 11.858 -18.359 -21.944 1.00 58.34 195 LEU A O 1
ATOM 1579 N N . ALA A 1 196 ? 11.616 -19.968 -23.495 1.00 58.19 196 ALA A N 1
ATOM 1580 C CA . ALA A 1 196 ? 12.117 -19.155 -24.604 1.00 58.19 196 ALA A CA 1
ATOM 1581 C C . ALA A 1 196 ? 11.167 -17.994 -24.928 1.00 58.19 196 ALA A C 1
ATOM 1583 O O . ALA A 1 196 ? 11.619 -16.871 -25.135 1.00 58.19 196 ALA A O 1
ATOM 1584 N N . THR A 1 197 ? 9.854 -18.239 -24.876 1.00 60.47 197 THR A N 1
ATOM 1585 C CA . THR A 1 197 ? 8.831 -17.201 -25.072 1.00 60.47 197 THR A CA 1
ATOM 1586 C C . THR A 1 197 ? 8.841 -16.170 -23.930 1.00 60.47 197 THR A C 1
ATOM 1588 O O . THR A 1 197 ? 8.683 -14.970 -24.161 1.00 60.47 197 THR A O 1
ATOM 1591 N N . LEU A 1 198 ? 9.073 -16.607 -22.686 1.00 59.38 198 LEU A N 1
ATOM 1592 C CA . LEU A 1 198 ? 9.189 -15.709 -21.528 1.00 59.38 198 LEU A CA 1
ATOM 1593 C C . LEU A 1 198 ? 10.467 -14.866 -21.573 1.00 59.38 198 LEU A C 1
ATOM 1595 O O . LEU A 1 198 ? 10.416 -13.662 -21.313 1.00 59.38 198 LEU A O 1
ATOM 1599 N N . ASP A 1 199 ? 11.592 -15.486 -21.927 1.00 60.31 199 ASP A N 1
ATOM 1600 C CA . ASP A 1 199 ? 12.863 -14.797 -22.112 1.00 60.31 199 ASP A CA 1
ATOM 1601 C C . ASP A 1 199 ? 12.760 -13.788 -23.260 1.00 60.31 199 ASP A C 1
ATOM 1603 O O . ASP A 1 199 ? 13.186 -12.655 -23.087 1.00 60.31 199 ASP A O 1
ATOM 1607 N N . GLU A 1 200 ? 12.119 -14.112 -24.385 1.00 62.03 200 GLU A N 1
ATOM 1608 C CA . GLU A 1 200 ? 11.906 -13.166 -25.488 1.00 62.03 200 GLU A CA 1
ATOM 1609 C C . GLU A 1 200 ? 11.059 -11.950 -25.064 1.00 62.03 200 GLU A C 1
ATOM 1611 O O . GLU A 1 200 ? 11.406 -10.813 -25.386 1.00 62.03 200 GLU A O 1
ATOM 1616 N N . ILE A 1 201 ? 9.989 -12.147 -24.285 1.00 61.94 201 ILE A N 1
ATOM 1617 C CA . ILE A 1 201 ? 9.157 -11.048 -23.762 1.00 61.94 201 ILE A CA 1
ATOM 1618 C C . ILE A 1 201 ? 9.963 -10.151 -22.811 1.00 61.94 201 ILE A C 1
ATOM 1620 O O . ILE A 1 201 ? 9.879 -8.922 -22.890 1.00 61.94 201 ILE A O 1
ATOM 1624 N N . VAL A 1 202 ? 10.757 -10.746 -21.916 1.00 60.84 202 VAL A N 1
ATOM 1625 C CA . VAL A 1 202 ? 11.546 -9.997 -20.928 1.00 60.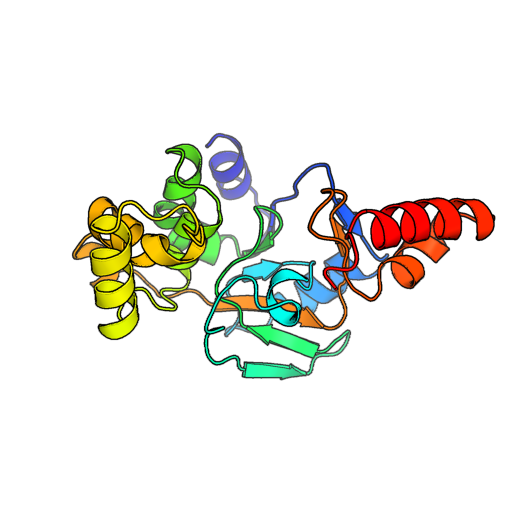84 202 VAL A CA 1
ATOM 1626 C C . VAL A 1 202 ? 12.774 -9.336 -21.561 1.00 60.84 202 VAL A C 1
ATOM 1628 O O . VAL A 1 202 ? 13.075 -8.190 -21.232 1.00 60.84 202 VAL A O 1
ATOM 1631 N N . TRP A 1 203 ? 13.461 -9.993 -22.497 1.00 57.94 203 TRP A N 1
ATOM 1632 C CA . TRP A 1 203 ? 14.615 -9.438 -23.211 1.00 57.94 203 TRP A CA 1
ATOM 1633 C C . TRP A 1 203 ? 14.214 -8.304 -24.146 1.00 57.94 203 TRP A C 1
ATOM 1635 O O . TRP A 1 203 ? 14.817 -7.233 -24.065 1.00 57.94 203 TRP A O 1
ATOM 1645 N N . ASN A 1 204 ? 13.136 -8.463 -24.922 1.00 57.53 204 ASN A N 1
ATOM 1646 C CA . ASN A 1 204 ? 12.581 -7.358 -25.707 1.00 57.53 204 ASN A CA 1
ATOM 1647 C C . ASN A 1 204 ? 12.207 -6.168 -24.803 1.00 57.53 204 ASN A C 1
ATOM 1649 O O . ASN A 1 204 ? 12.390 -5.016 -25.184 1.00 57.53 204 ASN A O 1
ATOM 1653 N N . TYR A 1 205 ? 11.743 -6.416 -23.574 1.00 57.25 205 TYR A N 1
ATOM 1654 C CA . TYR A 1 205 ? 11.450 -5.359 -22.604 1.00 57.25 205 TYR A CA 1
ATOM 1655 C C . TYR A 1 205 ? 12.709 -4.673 -22.040 1.00 57.25 205 TYR A C 1
ATOM 1657 O O . TYR A 1 205 ? 12.735 -3.447 -21.890 1.00 57.25 205 TYR A O 1
ATOM 1665 N N . LEU A 1 206 ? 13.761 -5.434 -21.719 1.00 52.41 206 LEU A N 1
ATOM 1666 C CA . LEU A 1 206 ? 15.017 -4.892 -21.187 1.00 52.41 206 LEU A CA 1
ATOM 1667 C C . LEU A 1 206 ? 15.802 -4.093 -22.243 1.00 52.41 206 LEU A C 1
ATOM 1669 O O . LEU A 1 206 ? 16.423 -3.090 -21.885 1.00 52.41 206 LEU A O 1
ATOM 1673 N N . GLU A 1 207 ? 15.720 -4.465 -23.524 1.00 46.62 207 GLU A N 1
ATOM 1674 C CA . GLU A 1 207 ? 16.367 -3.754 -24.640 1.00 46.62 207 GLU A CA 1
ATOM 1675 C C . GLU A 1 207 ? 15.666 -2.440 -25.040 1.00 46.62 207 GLU A C 1
ATOM 1677 O O . GLU A 1 207 ? 16.311 -1.527 -25.560 1.00 46.62 207 GLU A O 1
ATOM 1682 N N . ILE A 1 208 ? 14.374 -2.262 -24.727 1.00 47.03 208 ILE A N 1
ATOM 1683 C CA . ILE A 1 208 ? 13.646 -0.998 -24.980 1.00 47.03 208 ILE A CA 1
ATOM 1684 C C . ILE A 1 208 ? 14.117 0.145 -24.054 1.00 47.03 208 ILE A C 1
ATOM 1686 O O . ILE A 1 208 ? 13.793 1.314 -24.288 1.00 47.03 208 ILE A O 1
ATOM 1690 N N . LYS A 1 209 ? 14.952 -0.121 -23.037 1.00 41.59 209 LYS A N 1
ATOM 1691 C CA . LYS A 1 209 ? 15.756 0.942 -22.417 1.00 41.59 209 LYS A CA 1
ATOM 1692 C C . LYS A 1 209 ? 16.990 1.190 -23.288 1.00 41.59 209 LYS A C 1
ATOM 1694 O O . LYS A 1 209 ? 17.944 0.424 -23.178 1.00 41.59 209 LYS A O 1
ATOM 1699 N N . PRO A 1 210 ? 17.052 2.277 -24.084 1.00 36.97 210 PRO A N 1
ATOM 1700 C CA . PRO A 1 210 ? 18.292 2.600 -24.761 1.00 36.97 210 PRO A CA 1
ATOM 1701 C C . PRO A 1 210 ? 19.359 2.826 -23.691 1.00 36.97 210 PRO A C 1
ATOM 1703 O O . PRO A 1 210 ? 19.173 3.631 -22.769 1.00 36.97 210 PRO A O 1
ATOM 1706 N N . SER A 1 211 ? 20.474 2.113 -23.829 1.00 38.03 211 SER A N 1
ATOM 1707 C CA . SER A 1 211 ? 21.735 2.462 -23.197 1.00 38.03 211 SER A CA 1
ATOM 1708 C C . SER A 1 211 ? 22.025 3.921 -23.542 1.00 38.03 211 SER A C 1
ATOM 1710 O O . SER A 1 211 ? 22.455 4.243 -24.651 1.00 38.03 211 SER A O 1
ATOM 1712 N N . LYS A 1 212 ? 21.738 4.832 -22.614 1.00 36.53 212 LYS A N 1
ATOM 1713 C CA . LYS A 1 212 ? 22.329 6.162 -22.673 1.00 36.53 212 LYS A CA 1
ATOM 1714 C C . LYS A 1 212 ? 23.798 5.981 -22.318 1.00 36.53 212 LYS A C 1
ATOM 1716 O O . LYS A 1 212 ? 24.125 5.835 -21.142 1.00 36.53 212 LYS A O 1
ATOM 1721 N N . GLY A 1 213 ? 24.621 5.883 -23.361 1.00 36.75 213 GLY A N 1
ATOM 1722 C CA . GLY A 1 213 ? 26.028 6.265 -23.292 1.00 36.75 213 GLY A CA 1
ATOM 1723 C C . GLY A 1 213 ? 26.186 7.746 -22.971 1.00 36.75 213 GLY A C 1
ATOM 1724 O O . GLY A 1 213 ? 25.178 8.492 -23.054 1.00 36.75 213 GLY A O 1
#

pLDDT: mean 80.63, std 15.58, range [36.53, 98.19]

Sequence (213 aa):
MAQIRILEKESAKNVYFSEDDYYYKPEALEAMMDFLSNKKVDFVTPLDHPDRYIGAVEPIAKSSVMISRYCHWRDVENSCCTFMTSRETLSEAKRGLKVYPKGFGDGVMWMVLTKKRVFSPLAIAKALINRMGKGRNRHQGTLLPYICWRYCGLRMLTTRKFSLWQPMPSLAVHFAVASLPSNTIDILRDYSDDLATLDEIVWNYLEIKPSKG

Secondary structure (DSSP, 8-state):
-HHHHHHHT---SEEEE--SSEEE-TTHHHHHHHHHTSTT--EE-S---GGGTTTSSSSPPP--EEE-SS-EEEE-S---S-EEEEHHHHHHHHHHHTTGGGTTHHHHHHHHHH-TTTT-HHHHHHHHHHHH---S---GGGGHHHHHHHHHTTHHHHSPPPPEEEEES-SEEE-STT---TTHHHHHTTT-S-HHHHHHHHHHHHHTS----

Foldseek 3Di:
DVVLVVQLPDPDQKDWDDDPQKDFFPCQVVVQVQVQVPPQAFKEAQAPFCCCVVVLAPPFFDWDWDQDDPFIKIWHQFDARTMMGGSVSSVLLVVLCVVDVVPLHRNLSSCLQQVGPLPPPVLVVQLVVLVVDPDPPPSVNSVSSVVNCVVCNCVSVVGDHHIYMYGVPGRMAGNDLRTGGPCNLVSCVVPDPDSPVVCVVVVVSVPVPPPPD